Protein AF-A0A0X9VEH3-F1 (afdb_monomer)

Secondary structure (DSSP, 8-state):
-HHHHHHHHHHHHHHHHHHHHHHHHHHHHHHHHHHHHHHTT---------GGGSPEEEE-SEEEEETTTTEEEEEEEEEEEETTEEEEEEEEEEEE-TT-TT-EEEEEEEEEEEEEEE-TTSPEEEEEEEEEEEETTTTEEEEEEEEEEEETTEEEEEEEEEEETTTTEEEEE--TT---EEE---HHHHHHHHTT-

Structure (mmCIF, N/CA/C/O backbone):
data_AF-A0A0X9VEH3-F1
#
_entry.id   AF-A0A0X9VEH3-F1
#
loop_
_atom_site.group_PDB
_atom_site.id
_atom_s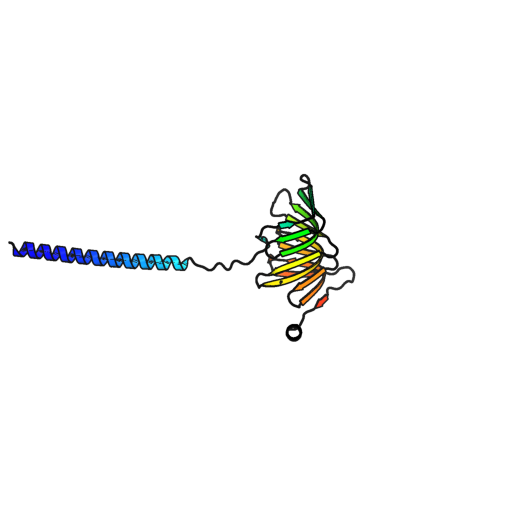ite.type_symbol
_atom_site.label_atom_id
_atom_site.label_alt_id
_atom_site.label_comp_id
_atom_site.label_asym_id
_atom_site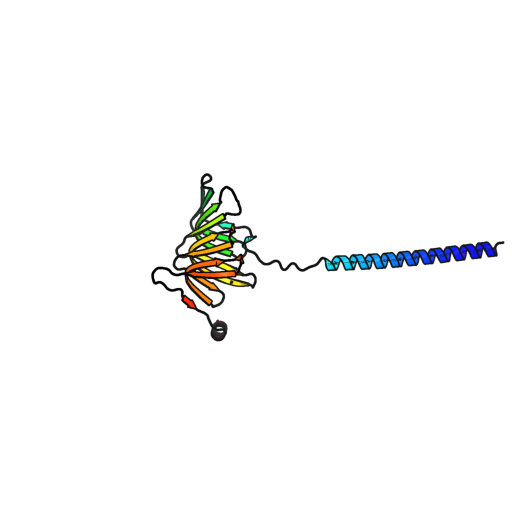.label_entity_id
_atom_site.label_seq_id
_atom_site.pdbx_PDB_ins_code
_atom_site.Cartn_x
_atom_site.Cartn_y
_atom_site.Cartn_z
_atom_site.occupancy
_atom_site.B_iso_or_equiv
_atom_site.auth_seq_id
_atom_site.auth_comp_id
_atom_site.auth_asym_id
_atom_site.auth_atom_id
_atom_site.pdbx_PDB_model_num
ATOM 1 N N . MET A 1 1 ? 64.487 9.205 -76.587 1.00 69.25 1 MET A N 1
ATOM 2 C CA . MET A 1 1 ? 63.356 9.986 -76.027 1.00 69.25 1 MET A CA 1
ATOM 3 C C . MET A 1 1 ? 62.166 9.110 -75.594 1.00 69.25 1 MET A C 1
ATOM 5 O O . MET A 1 1 ? 61.791 9.158 -74.430 1.00 69.25 1 MET A O 1
ATOM 9 N N . LEU A 1 2 ? 61.622 8.241 -76.462 1.00 72.12 2 LEU A N 1
ATOM 10 C CA . LEU A 1 2 ? 60.401 7.443 -76.204 1.00 72.12 2 LEU A CA 1
ATOM 11 C C . LEU A 1 2 ? 60.464 6.493 -74.976 1.00 72.12 2 LEU A C 1
ATOM 13 O O . LEU A 1 2 ? 59.493 6.358 -74.228 1.00 72.12 2 LEU A O 1
ATOM 17 N N . LYS A 1 3 ? 61.629 5.881 -74.700 1.00 73.94 3 LYS A N 1
ATOM 18 C CA . LYS A 1 3 ? 61.830 4.980 -73.541 1.00 73.94 3 LYS A CA 1
ATOM 19 C C . LYS A 1 3 ? 61.671 5.685 -72.180 1.00 73.94 3 LYS A C 1
ATOM 21 O O . LYS A 1 3 ? 61.176 5.077 -71.233 1.00 73.94 3 LYS A O 1
ATOM 26 N N . LEU A 1 4 ? 62.035 6.968 -72.078 1.00 71.19 4 LEU A N 1
ATOM 27 C CA . LEU A 1 4 ? 61.938 7.747 -70.831 1.00 71.19 4 LEU A CA 1
ATOM 28 C C . LEU A 1 4 ? 60.485 8.109 -70.495 1.00 71.19 4 LEU A C 1
ATOM 30 O O . LEU A 1 4 ? 60.064 7.974 -69.347 1.00 71.19 4 LEU A O 1
ATOM 34 N N . ILE A 1 5 ? 59.702 8.483 -71.511 1.00 74.31 5 ILE A N 1
ATOM 35 C CA . ILE A 1 5 ? 58.271 8.799 -71.377 1.00 74.31 5 ILE A CA 1
ATOM 36 C C . ILE A 1 5 ? 57.499 7.560 -70.903 1.00 74.31 5 ILE A C 1
ATOM 38 O O . ILE A 1 5 ? 56.680 7.638 -69.986 1.00 74.31 5 ILE A O 1
ATOM 42 N N . THR A 1 6 ? 57.826 6.394 -71.466 1.00 74.38 6 THR A N 1
ATOM 43 C CA . THR A 1 6 ? 57.204 5.112 -71.101 1.00 74.38 6 THR A CA 1
ATOM 44 C C . THR A 1 6 ? 57.513 4.731 -69.647 1.00 74.38 6 THR A C 1
ATOM 46 O O . THR A 1 6 ? 56.610 4.376 -68.889 1.00 74.38 6 THR A O 1
ATOM 49 N N . LYS A 1 7 ? 58.770 4.892 -69.206 1.00 77.75 7 LYS A N 1
ATOM 50 C CA . LYS A 1 7 ? 59.178 4.644 -67.812 1.00 77.75 7 LYS A CA 1
ATOM 51 C C . LYS A 1 7 ? 58.463 5.583 -66.829 1.00 77.75 7 LYS A C 1
ATOM 53 O O . LYS A 1 7 ? 57.987 5.129 -65.791 1.00 77.75 7 LYS A O 1
ATOM 58 N N . TYR A 1 8 ? 58.319 6.865 -67.172 1.00 78.00 8 TYR A N 1
ATOM 59 C CA . TYR A 1 8 ? 57.590 7.843 -66.355 1.00 78.00 8 TYR A CA 1
ATOM 60 C C . TYR A 1 8 ? 56.098 7.489 -66.201 1.00 78.00 8 TYR A C 1
ATOM 62 O O . TYR A 1 8 ? 55.571 7.501 -65.086 1.00 78.00 8 TYR A O 1
ATOM 70 N N . GLN A 1 9 ? 55.427 7.103 -67.292 1.00 76.31 9 GLN A N 1
ATOM 71 C CA . GLN A 1 9 ? 54.020 6.670 -67.288 1.00 76.31 9 GLN A CA 1
ATOM 72 C C . GLN A 1 9 ? 53.795 5.442 -66.385 1.00 76.31 9 GLN A C 1
ATOM 74 O O . GLN A 1 9 ? 52.853 5.420 -65.588 1.00 76.31 9 GLN A O 1
ATOM 79 N N . ILE A 1 10 ? 54.695 4.451 -66.441 1.00 72.88 10 ILE A N 1
ATOM 80 C CA . ILE A 1 10 ? 54.633 3.236 -65.608 1.00 72.88 10 ILE A CA 1
ATOM 81 C C . ILE A 1 10 ? 54.796 3.577 -64.120 1.00 72.88 10 ILE A C 1
ATOM 83 O O . ILE A 1 10 ? 54.003 3.124 -63.291 1.00 72.88 10 ILE A O 1
ATOM 87 N N . ILE A 1 11 ? 55.770 4.426 -63.772 1.00 70.50 11 ILE A N 1
ATOM 88 C CA . ILE A 1 11 ? 56.011 4.853 -62.383 1.00 70.50 11 ILE A CA 1
ATOM 89 C C . ILE A 1 11 ? 54.808 5.637 -61.837 1.00 70.50 11 ILE A C 1
ATOM 91 O O . ILE A 1 11 ? 54.369 5.396 -60.710 1.00 70.50 11 ILE A O 1
ATOM 95 N N . LYS A 1 12 ? 54.222 6.534 -62.641 1.00 74.19 12 LYS A N 1
ATOM 96 C CA . LYS A 1 12 ? 53.038 7.319 -62.258 1.00 74.19 12 LYS A CA 1
ATOM 97 C C . LYS A 1 12 ? 51.808 6.429 -62.035 1.00 74.19 12 LYS A C 1
ATOM 99 O O . LYS A 1 12 ? 51.090 6.621 -61.054 1.00 74.19 12 LYS A O 1
ATOM 104 N N . LYS A 1 13 ? 51.589 5.421 -62.891 1.00 70.19 13 LYS A N 1
ATOM 105 C CA . LYS A 1 13 ? 50.498 4.437 -62.752 1.00 70.19 13 LYS A CA 1
ATOM 106 C C . LYS A 1 13 ? 50.683 3.540 -61.521 1.00 70.19 13 LYS A C 1
ATOM 108 O O . LYS A 1 13 ? 49.726 3.325 -60.783 1.00 70.19 13 LYS A O 1
ATOM 113 N N . SER A 1 14 ? 51.912 3.088 -61.258 1.00 71.31 14 SER A N 1
ATOM 114 C CA . SER A 1 14 ? 52.253 2.294 -60.068 1.00 71.31 14 SER A CA 1
ATOM 115 C C . SER A 1 14 ? 51.993 3.066 -58.766 1.00 71.31 14 SER A C 1
ATOM 117 O O . SER A 1 14 ? 51.269 2.577 -57.896 1.00 71.31 14 SER A O 1
ATOM 119 N N . LYS A 1 15 ? 52.453 4.327 -58.674 1.00 67.44 15 LYS A N 1
ATOM 120 C CA . LYS A 1 15 ? 52.165 5.214 -57.529 1.00 67.44 15 LYS A CA 1
ATOM 121 C C . LYS A 1 15 ? 50.661 5.458 -57.338 1.00 67.44 15 LYS A C 1
ATOM 123 O O . LYS A 1 15 ? 50.174 5.424 -56.211 1.00 67.44 15 LYS A O 1
ATOM 128 N N . ARG A 1 16 ? 49.898 5.645 -58.424 1.00 72.25 16 ARG A N 1
ATOM 129 C CA . ARG A 1 16 ? 48.435 5.834 -58.358 1.00 72.25 16 ARG A CA 1
ATOM 130 C C . ARG A 1 16 ? 47.709 4.592 -57.822 1.00 72.25 16 ARG A C 1
ATOM 132 O O . ARG A 1 16 ? 46.809 4.721 -56.997 1.00 72.25 16 ARG A O 1
ATOM 139 N N . ASN A 1 17 ? 48.127 3.397 -58.237 1.00 73.31 17 ASN A N 1
ATOM 140 C CA . ASN A 1 17 ? 47.549 2.137 -57.761 1.00 73.31 17 ASN A CA 1
ATOM 141 C C . ASN A 1 17 ? 47.869 1.865 -56.282 1.00 73.31 17 ASN A C 1
ATOM 143 O O . ASN A 1 17 ? 47.006 1.368 -55.556 1.00 73.31 17 ASN A O 1
ATOM 147 N N . ALA A 1 18 ? 49.073 2.221 -55.823 1.00 73.25 18 ALA A N 1
ATOM 148 C CA . ALA A 1 18 ? 49.445 2.137 -54.411 1.00 73.25 18 ALA A CA 1
ATOM 149 C C . ALA A 1 18 ? 48.578 3.066 -53.539 1.00 73.25 18 ALA A C 1
ATOM 151 O O . ALA A 1 18 ? 48.020 2.618 -52.538 1.00 73.25 18 ALA A O 1
ATOM 152 N N . ASN A 1 19 ? 48.360 4.313 -53.974 1.00 78.88 19 ASN A N 1
ATOM 153 C CA . ASN A 1 19 ? 47.511 5.271 -53.257 1.00 78.88 19 ASN A CA 1
ATOM 154 C C . ASN A 1 19 ? 46.053 4.790 -53.151 1.00 78.88 19 ASN A C 1
ATOM 156 O O . ASN A 1 19 ? 45.451 4.880 -52.083 1.00 78.88 19 ASN A O 1
ATOM 160 N N . ASN A 1 20 ? 45.501 4.203 -54.218 1.00 79.44 20 ASN A N 1
ATOM 161 C CA . ASN A 1 20 ? 44.140 3.656 -54.196 1.00 79.44 20 ASN A CA 1
ATOM 162 C C . ASN A 1 20 ? 43.998 2.470 -53.224 1.00 79.44 20 ASN A C 1
ATOM 164 O O . ASN A 1 20 ? 42.981 2.364 -52.537 1.00 79.44 20 ASN A O 1
ATOM 168 N N . LYS A 1 21 ? 45.019 1.604 -53.118 1.00 76.62 21 LYS A N 1
ATOM 169 C CA . LYS A 1 21 ? 45.039 0.507 -52.133 1.00 76.62 21 LYS A CA 1
ATOM 170 C C . LYS A 1 21 ? 45.105 1.027 -50.694 1.00 76.62 21 LYS A C 1
ATOM 172 O O . LYS A 1 21 ? 44.379 0.520 -49.844 1.00 76.62 21 LYS A O 1
ATOM 177 N N . ILE A 1 22 ? 45.914 2.055 -50.430 1.00 79.38 22 ILE A N 1
ATOM 178 C CA . ILE A 1 22 ? 46.021 2.683 -49.101 1.00 79.38 22 ILE A CA 1
ATOM 179 C C . ILE A 1 22 ? 44.681 3.310 -48.690 1.00 79.38 22 ILE A C 1
ATOM 181 O O . ILE A 1 22 ? 44.203 3.066 -47.585 1.00 79.38 22 ILE A O 1
ATOM 185 N N . ILE A 1 23 ? 44.015 4.031 -49.598 1.00 78.94 23 ILE A N 1
ATOM 186 C CA . ILE A 1 23 ? 42.688 4.619 -49.348 1.00 78.94 23 ILE A CA 1
ATOM 187 C C . ILE A 1 23 ? 41.642 3.531 -49.056 1.00 78.94 23 ILE A C 1
ATOM 189 O O . ILE A 1 23 ? 40.806 3.701 -48.167 1.00 78.94 23 ILE A O 1
ATOM 193 N N . LEU A 1 24 ? 41.687 2.399 -49.766 1.00 75.56 24 LEU A N 1
ATOM 194 C CA . LEU A 1 24 ? 40.779 1.273 -49.531 1.00 75.56 24 LEU A CA 1
ATOM 195 C C . LEU A 1 24 ? 41.000 0.635 -48.149 1.00 75.56 24 LEU A C 1
ATOM 197 O O . LEU A 1 24 ? 40.031 0.332 -47.453 1.00 75.56 24 LEU A O 1
ATOM 201 N N . LEU A 1 25 ? 42.261 0.475 -47.733 1.00 77.25 25 LEU A N 1
ATOM 202 C CA . LEU A 1 25 ? 42.615 -0.027 -46.404 1.00 77.25 25 LEU A CA 1
ATOM 203 C C . LEU A 1 25 ? 42.137 0.931 -45.307 1.00 77.25 25 LEU A C 1
ATOM 205 O O . LEU A 1 25 ? 41.470 0.489 -44.376 1.00 77.25 25 LEU A O 1
ATOM 209 N N . ILE A 1 26 ? 42.373 2.238 -45.456 1.00 82.00 26 ILE A N 1
ATOM 210 C CA . ILE A 1 26 ? 41.904 3.258 -44.505 1.00 82.00 26 ILE A CA 1
ATOM 211 C C . ILE A 1 26 ? 40.373 3.232 -44.384 1.00 82.00 26 ILE A C 1
ATOM 213 O O . ILE A 1 26 ? 39.851 3.186 -43.274 1.00 82.00 26 ILE A O 1
ATOM 217 N N . LYS A 1 27 ? 39.632 3.164 -45.501 1.00 79.69 27 LYS A N 1
ATOM 218 C CA . LYS A 1 27 ? 38.161 3.047 -45.474 1.00 79.69 27 LYS A CA 1
ATOM 219 C C . LYS A 1 27 ? 37.683 1.775 -44.765 1.00 79.69 27 LYS A C 1
ATOM 221 O O . LYS A 1 27 ? 36.683 1.822 -44.050 1.00 79.69 27 LYS A O 1
ATOM 226 N N . LYS A 1 28 ? 38.392 0.651 -44.930 1.00 81.56 28 LYS A N 1
ATOM 227 C CA . LYS A 1 28 ? 38.095 -0.610 -44.231 1.00 81.56 28 LYS A CA 1
ATOM 228 C C . LYS A 1 28 ? 38.310 -0.473 -42.720 1.00 81.56 28 LYS A C 1
ATOM 230 O O . LYS A 1 28 ? 37.430 -0.874 -41.963 1.00 81.56 28 LYS A O 1
ATOM 235 N N . TYR A 1 29 ? 39.419 0.132 -42.289 1.00 82.75 29 TYR A N 1
ATOM 236 C CA . TYR A 1 29 ? 39.712 0.364 -40.870 1.00 82.75 29 TYR A CA 1
ATOM 237 C C . TYR A 1 29 ? 38.750 1.367 -40.224 1.00 82.75 29 TYR A C 1
ATOM 239 O O . TYR A 1 29 ? 38.274 1.113 -39.123 1.00 82.75 29 TYR A O 1
ATOM 247 N N . ILE A 1 30 ? 38.375 2.442 -40.926 1.00 79.25 30 ILE A N 1
ATOM 248 C CA . ILE A 1 30 ? 37.356 3.391 -40.450 1.00 79.25 30 ILE A CA 1
ATOM 249 C C . ILE A 1 30 ? 36.003 2.685 -40.290 1.00 79.25 30 ILE A C 1
ATOM 251 O O . ILE A 1 30 ? 35.356 2.835 -39.260 1.00 79.25 30 ILE A O 1
ATOM 255 N N . LYS A 1 31 ? 35.590 1.852 -41.258 1.00 79.50 31 LYS A N 1
ATOM 256 C CA . LYS A 1 31 ? 34.343 1.075 -41.156 1.00 79.50 31 LYS A CA 1
ATOM 257 C C . LYS A 1 31 ? 34.369 0.100 -39.969 1.00 79.50 31 LYS A C 1
ATOM 259 O O . LYS A 1 31 ? 33.371 -0.010 -39.265 1.00 79.50 31 LYS A O 1
ATOM 264 N N . LEU A 1 32 ? 35.502 -0.563 -39.723 1.00 76.31 32 LEU A N 1
ATOM 265 C CA . LEU A 1 32 ? 35.706 -1.441 -38.561 1.00 76.31 32 LEU A CA 1
ATOM 266 C C . LEU A 1 32 ? 35.663 -0.667 -37.231 1.00 76.31 32 LEU A C 1
ATOM 268 O O . LEU A 1 32 ? 35.007 -1.123 -36.298 1.00 76.31 32 LEU A O 1
ATOM 272 N N . MET A 1 33 ? 36.277 0.521 -37.151 1.00 78.50 33 MET A N 1
ATOM 273 C CA . MET A 1 33 ? 36.211 1.369 -35.952 1.00 78.50 33 MET A CA 1
ATOM 274 C C . MET A 1 33 ? 34.794 1.873 -35.666 1.00 78.50 33 MET A C 1
ATOM 276 O O . MET A 1 33 ? 34.368 1.856 -34.515 1.00 78.50 33 MET A O 1
ATOM 280 N N . VAL A 1 34 ? 34.040 2.276 -36.694 1.00 75.69 34 VAL A N 1
ATOM 281 C CA . VAL A 1 34 ? 32.652 2.741 -36.526 1.00 75.69 34 VAL A CA 1
ATOM 282 C C . VAL A 1 34 ? 31.748 1.614 -36.015 1.00 75.69 34 VAL A C 1
ATOM 284 O O . VAL A 1 34 ? 30.938 1.844 -35.122 1.00 75.69 34 VAL A O 1
ATOM 287 N N . ILE A 1 35 ? 31.921 0.383 -36.512 1.00 73.38 35 ILE A N 1
ATOM 288 C CA . ILE A 1 35 ? 31.170 -0.787 -36.024 1.00 73.38 35 ILE A CA 1
ATOM 289 C C . ILE A 1 35 ? 31.530 -1.094 -34.562 1.00 73.38 35 ILE A C 1
ATOM 291 O O . ILE A 1 35 ? 30.638 -1.337 -33.753 1.00 73.38 35 ILE A O 1
ATOM 295 N N . SER A 1 36 ? 32.815 -1.017 -34.199 1.00 70.50 36 SER A N 1
ATOM 296 C CA . SER A 1 36 ? 33.267 -1.227 -32.817 1.00 70.50 36 SER A CA 1
ATOM 297 C C . SER A 1 36 ? 32.715 -0.182 -31.842 1.00 70.50 36 SER A C 1
ATOM 299 O O . SER A 1 36 ? 32.459 -0.515 -30.688 1.00 70.50 36 SER A O 1
ATOM 301 N N . LEU A 1 37 ? 32.520 1.065 -32.281 1.00 72.50 37 LEU A N 1
ATOM 302 C CA . LEU A 1 37 ? 32.013 2.143 -31.429 1.00 72.50 37 LEU A CA 1
ATOM 303 C C . LEU A 1 37 ? 30.513 1.995 -31.117 1.00 72.50 37 LEU A C 1
ATOM 305 O O . LEU A 1 37 ? 30.067 2.385 -30.042 1.00 72.50 37 LEU A O 1
ATOM 309 N N . ILE A 1 38 ? 29.739 1.385 -32.021 1.00 70.00 38 ILE A N 1
ATOM 310 C CA . ILE A 1 38 ? 28.292 1.175 -31.847 1.00 70.00 38 ILE A CA 1
ATOM 311 C C . ILE A 1 38 ? 27.997 0.078 -30.809 1.00 70.00 38 ILE A C 1
ATOM 313 O O . ILE A 1 38 ? 27.016 0.188 -30.076 1.00 70.00 38 ILE A O 1
ATOM 317 N N . LEU A 1 39 ? 28.854 -0.944 -30.678 1.00 64.00 39 LEU A N 1
ATOM 318 C CA . LEU A 1 39 ? 28.640 -2.020 -29.699 1.00 64.00 39 LEU A CA 1
ATOM 319 C C . LEU A 1 39 ? 28.869 -1.570 -28.244 1.00 64.00 39 LEU A C 1
ATOM 321 O O . LEU A 1 39 ? 28.219 -2.091 -27.339 1.00 64.00 39 LEU A O 1
ATOM 325 N N . VAL A 1 40 ? 29.721 -0.567 -28.007 1.00 67.00 40 VAL A N 1
ATOM 326 C CA . VAL A 1 40 ? 30.045 -0.076 -26.650 1.00 67.00 40 VAL A CA 1
ATOM 327 C C . VAL A 1 40 ? 28.893 0.724 -26.019 1.00 67.00 40 VAL A C 1
ATOM 329 O O . VAL A 1 40 ? 28.826 0.853 -24.802 1.00 67.00 40 VAL A O 1
ATOM 332 N N . LEU A 1 41 ? 27.938 1.214 -26.816 1.00 61.53 41 LEU A N 1
ATOM 333 C CA . LEU A 1 41 ? 26.800 2.003 -26.320 1.00 61.53 41 LEU A CA 1
ATOM 334 C C . LEU A 1 41 ? 25.588 1.152 -25.907 1.00 61.53 41 LEU A C 1
ATOM 336 O O . LEU A 1 41 ? 24.596 1.693 -25.422 1.00 61.53 41 LEU A O 1
ATOM 340 N N . SER A 1 42 ? 25.656 -0.171 -26.065 1.00 59.03 42 SER A N 1
ATOM 341 C CA . SER A 1 42 ? 24.573 -1.086 -25.692 1.00 59.03 42 SER A CA 1
ATOM 342 C C . SER A 1 42 ? 24.732 -1.620 -24.266 1.00 59.03 42 SER A C 1
ATOM 344 O O . SER A 1 42 ? 24.774 -2.822 -24.028 1.00 59.03 42 SER A O 1
ATOM 346 N N . SER A 1 43 ? 24.822 -0.720 -23.286 1.00 64.31 43 SER A N 1
ATOM 347 C CA . SER A 1 43 ? 24.685 -1.118 -21.883 1.00 64.31 43 SER A CA 1
ATOM 348 C C . SER A 1 43 ? 23.257 -1.628 -21.661 1.00 64.31 43 SER A C 1
ATOM 350 O O . SER A 1 43 ? 22.317 -0.853 -21.871 1.00 64.31 43 SER A O 1
ATOM 352 N N . PRO A 1 44 ? 23.043 -2.884 -21.224 1.00 61.88 44 PRO A N 1
ATOM 353 C CA . PRO A 1 44 ? 21.728 -3.307 -20.779 1.00 61.88 44 PRO A CA 1
ATOM 354 C C . PRO A 1 44 ? 21.387 -2.468 -19.551 1.00 61.88 44 PRO A C 1
ATOM 356 O O . PRO A 1 44 ? 21.996 -2.596 -18.488 1.00 61.88 44 PRO A O 1
ATOM 359 N N . THR A 1 45 ? 20.440 -1.550 -19.700 1.00 57.94 45 THR A N 1
ATOM 360 C CA . THR A 1 45 ? 19.886 -0.843 -18.558 1.00 57.94 45 THR A CA 1
ATOM 361 C C . THR A 1 45 ? 19.109 -1.874 -17.746 1.00 57.94 45 THR A C 1
ATOM 363 O O . THR A 1 45 ? 18.036 -2.323 -18.146 1.00 57.94 45 THR A O 1
ATOM 366 N N . LEU A 1 46 ? 19.648 -2.292 -16.596 1.00 56.72 46 LEU A N 1
ATOM 367 C CA . LEU A 1 46 ? 18.839 -2.960 -15.579 1.00 56.72 46 LEU A CA 1
ATOM 368 C C . LEU A 1 46 ? 17.844 -1.925 -15.045 1.00 56.72 46 LEU A C 1
ATOM 370 O O . LEU A 1 46 ? 18.091 -1.224 -14.064 1.00 56.72 46 LEU A O 1
ATOM 374 N N . ALA A 1 47 ? 16.728 -1.769 -15.747 1.00 56.59 47 ALA A N 1
ATOM 375 C CA . ALA A 1 47 ? 15.627 -0.954 -15.285 1.00 56.59 47 ALA A CA 1
ATOM 376 C C . ALA A 1 47 ? 14.983 -1.671 -14.092 1.00 56.59 47 ALA A C 1
ATOM 378 O O . ALA A 1 47 ? 14.278 -2.665 -14.262 1.00 56.59 47 ALA A O 1
ATOM 379 N N . LEU A 1 48 ? 15.225 -1.179 -12.874 1.00 58.59 48 LEU A N 1
ATOM 380 C CA . LEU A 1 48 ? 14.441 -1.602 -11.715 1.00 58.59 48 LEU A CA 1
ATOM 381 C C . LEU A 1 48 ? 12.955 -1.296 -11.980 1.00 58.59 48 LEU A C 1
ATOM 383 O O . LEU A 1 48 ? 12.603 -0.196 -12.427 1.00 58.59 48 LEU A O 1
ATOM 387 N N . LYS A 1 49 ? 12.089 -2.277 -11.705 1.00 64.50 49 LYS A N 1
ATOM 388 C CA . LYS A 1 49 ? 10.630 -2.198 -11.863 1.00 64.50 49 LYS A CA 1
ATOM 389 C C . LYS A 1 49 ? 10.042 -1.308 -10.760 1.00 64.50 49 LYS A C 1
ATOM 391 O O . LYS A 1 49 ? 9.498 -1.777 -9.769 1.00 64.50 49 LYS A O 1
ATOM 396 N N . TYR A 1 50 ? 10.161 0.006 -10.917 1.00 77.06 50 TYR A N 1
ATOM 397 C CA . TYR A 1 50 ? 9.615 0.947 -9.940 1.00 77.06 50 TYR A CA 1
ATOM 398 C C . TYR A 1 50 ? 8.144 1.250 -10.212 1.00 77.06 50 TYR A C 1
ATOM 400 O O . TYR A 1 50 ? 7.824 2.066 -11.081 1.00 77.06 50 TYR A O 1
ATOM 408 N N . ASP A 1 51 ? 7.259 0.659 -9.409 1.00 84.19 51 ASP A N 1
ATOM 409 C CA . ASP A 1 51 ? 5.830 0.994 -9.393 1.00 84.19 51 ASP A CA 1
ATOM 410 C C . ASP A 1 51 ? 5.602 2.493 -9.192 1.00 84.19 51 ASP A C 1
ATOM 412 O O . ASP A 1 51 ? 4.774 3.079 -9.879 1.00 84.19 51 ASP A O 1
ATOM 416 N N . THR A 1 52 ? 6.400 3.158 -8.349 1.00 84.94 52 THR A N 1
ATOM 417 C CA . THR A 1 52 ? 6.251 4.593 -8.046 1.00 84.94 52 THR A CA 1
ATOM 418 C C . THR A 1 52 ? 6.396 5.508 -9.268 1.00 84.94 52 THR A C 1
ATOM 420 O O . THR A 1 52 ? 5.908 6.638 -9.246 1.00 84.94 52 THR A O 1
ATOM 423 N N . LYS A 1 53 ? 7.012 5.023 -10.357 1.00 87.38 53 LYS A N 1
ATOM 424 C CA . LYS A 1 53 ? 7.143 5.742 -11.636 1.00 87.38 53 LYS A CA 1
ATOM 425 C C . LYS A 1 53 ? 6.008 5.454 -12.622 1.00 87.38 53 LYS A C 1
ATOM 427 O O . LYS A 1 53 ? 5.919 6.121 -13.649 1.00 87.38 53 LYS A O 1
ATOM 432 N N . GLN A 1 54 ? 5.170 4.460 -12.342 1.00 90.88 54 GLN A N 1
ATOM 433 C CA . GLN A 1 54 ? 4.051 4.085 -13.197 1.00 90.88 54 GLN A CA 1
ATOM 434 C C . GLN A 1 54 ? 2.828 4.977 -12.924 1.00 90.88 54 GLN A C 1
ATOM 436 O O . GLN A 1 54 ? 2.668 5.477 -11.802 1.00 90.88 54 GLN A O 1
ATOM 441 N N . PRO A 1 55 ? 1.937 5.167 -13.916 1.00 92.00 55 PRO A N 1
ATOM 442 C CA . PRO A 1 55 ? 0.669 5.860 -13.714 1.00 92.00 55 PRO A CA 1
ATOM 443 C C . PRO A 1 55 ? -0.196 5.173 -12.654 1.00 92.00 55 PRO A C 1
ATOM 445 O O . PRO A 1 55 ? -0.233 3.944 -12.573 1.00 92.00 55 PRO A O 1
ATOM 448 N N . ILE A 1 56 ? -0.934 5.971 -11.880 1.00 93.12 56 ILE A N 1
ATOM 449 C CA . ILE A 1 56 ? -1.953 5.467 -10.955 1.00 93.12 56 ILE A CA 1
ATOM 450 C C . ILE A 1 56 ? -3.300 5.470 -11.664 1.00 93.12 56 ILE A C 1
ATOM 452 O O . ILE A 1 56 ? -3.804 6.524 -12.052 1.00 93.12 56 ILE A O 1
ATOM 456 N N . GLN A 1 57 ? -3.899 4.292 -11.778 1.00 96.62 57 GLN A N 1
ATOM 457 C CA . GLN A 1 57 ? -5.273 4.112 -12.218 1.00 96.62 57 GLN A CA 1
ATOM 458 C C . GLN A 1 57 ? -6.157 3.816 -11.007 1.00 96.62 57 GLN A C 1
ATOM 460 O O . GLN A 1 57 ? -5.824 2.958 -10.191 1.00 96.62 57 GLN A O 1
ATOM 465 N N . ILE A 1 58 ? -7.297 4.501 -10.903 1.00 97.69 58 ILE A N 1
ATOM 466 C CA . ILE A 1 58 ? -8.306 4.257 -9.867 1.00 97.69 58 ILE A CA 1
ATOM 467 C C . ILE A 1 58 ? -9.652 4.047 -10.560 1.00 97.69 58 ILE A C 1
ATOM 469 O O . ILE A 1 58 ? -10.115 4.930 -11.274 1.00 97.69 58 ILE A O 1
ATOM 473 N N . ASN A 1 59 ? -10.271 2.887 -10.346 1.00 98.12 59 ASN A N 1
ATOM 474 C CA . ASN A 1 59 ? -11.61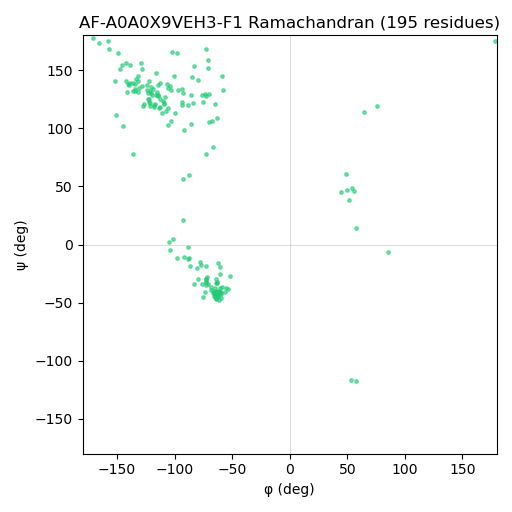2 2.560 -10.835 1.00 98.12 59 ASN A CA 1
ATOM 475 C C . ASN A 1 59 ? -12.571 2.439 -9.646 1.00 98.12 59 ASN A C 1
ATOM 477 O O . ASN A 1 59 ? -12.206 1.862 -8.622 1.00 98.12 59 ASN A O 1
ATOM 481 N N . SER A 1 60 ? -13.794 2.951 -9.774 1.00 98.44 60 SER A N 1
ATOM 482 C CA . SER A 1 60 ? -14.841 2.855 -8.750 1.00 98.44 60 SER A CA 1
ATOM 483 C C . SER A 1 60 ? -16.231 3.016 -9.365 1.00 98.44 60 SER A C 1
ATOM 485 O O . SER A 1 60 ? -16.361 3.440 -10.512 1.00 98.44 60 SER A O 1
ATOM 487 N N . VAL A 1 61 ? -17.284 2.721 -8.595 1.00 98.38 61 VAL A N 1
ATOM 488 C CA . VAL A 1 61 ? -18.670 2.985 -9.035 1.00 98.38 61 VAL A CA 1
ATOM 489 C C . VAL A 1 61 ? -19.022 4.472 -8.921 1.00 98.38 61 VAL A C 1
ATOM 491 O O . VAL A 1 61 ? -19.812 4.982 -9.710 1.00 98.38 61 VAL A O 1
ATOM 494 N N . LYS A 1 62 ? -18.480 5.181 -7.921 1.00 97.94 62 LYS A N 1
ATOM 495 C CA . LYS A 1 62 ? -18.732 6.615 -7.709 1.00 97.94 62 LYS A CA 1
ATOM 496 C C . LYS A 1 62 ? -17.437 7.387 -7.477 1.00 97.94 62 LYS A C 1
ATOM 498 O O . LYS A 1 62 ? -16.531 6.890 -6.801 1.00 97.94 62 LYS A O 1
ATOM 503 N N . GLN A 1 63 ? -17.402 8.622 -7.974 1.00 97.56 63 GLN A N 1
ATOM 504 C CA . GLN A 1 63 ? -16.335 9.600 -7.766 1.00 97.56 63 GLN A CA 1
ATOM 505 C C . GLN A 1 63 ? -16.942 10.962 -7.397 1.00 97.56 63 GLN A C 1
ATOM 507 O O . GLN A 1 63 ? -17.963 11.355 -7.953 1.00 97.56 63 GLN A O 1
ATOM 512 N N . SER A 1 64 ? -16.296 11.686 -6.486 1.00 97.25 64 SER A N 1
ATOM 513 C CA . SER A 1 64 ? -16.567 13.092 -6.174 1.00 97.25 64 SER A CA 1
ATOM 514 C C . SER A 1 64 ? -15.256 13.868 -6.143 1.00 97.25 64 SER A C 1
ATOM 516 O O . SER A 1 64 ? -14.257 13.366 -5.631 1.00 97.25 64 SER A O 1
ATOM 518 N N . LEU A 1 65 ? -15.261 15.092 -6.661 1.00 96.25 65 LEU A N 1
ATOM 519 C CA . LEU A 1 65 ? -14.094 15.970 -6.718 1.00 96.25 65 LEU A CA 1
ATOM 520 C C . LEU A 1 65 ? -14.408 17.285 -5.999 1.00 96.25 65 LEU A C 1
ATOM 522 O O . LEU A 1 65 ? -15.346 17.979 -6.375 1.00 96.25 65 LEU A O 1
ATOM 526 N N . ASP A 1 66 ? -13.611 17.622 -4.989 1.00 94.38 66 ASP A N 1
ATOM 527 C CA . ASP A 1 66 ? -13.629 18.913 -4.299 1.00 94.38 66 ASP A CA 1
ATOM 528 C C . ASP A 1 66 ? -12.400 19.718 -4.758 1.00 94.38 66 ASP A C 1
ATOM 530 O O . ASP A 1 66 ? -11.260 19.439 -4.363 1.00 94.38 66 ASP A O 1
ATOM 534 N N . LEU A 1 67 ? -12.628 20.686 -5.652 1.00 90.12 67 LEU A N 1
ATOM 535 C CA . LEU A 1 67 ? -11.576 21.523 -6.239 1.00 90.12 67 LEU A CA 1
ATOM 536 C C . LEU A 1 67 ? -10.987 22.513 -5.225 1.00 90.12 67 LEU A C 1
ATOM 538 O O . LEU A 1 67 ? -9.783 22.781 -5.256 1.00 90.12 67 LEU A O 1
ATOM 542 N N . GLU A 1 68 ? -11.797 23.016 -4.292 1.00 90.50 68 GLU A N 1
ATOM 543 C CA . GLU A 1 68 ? -11.342 23.960 -3.269 1.00 90.50 68 GLU A CA 1
ATOM 544 C C . GLU A 1 68 ? -10.338 23.293 -2.329 1.00 90.50 68 GLU A C 1
ATOM 546 O O . GLU A 1 68 ? -9.266 23.848 -2.045 1.00 90.50 68 GLU A O 1
ATOM 551 N N . LYS A 1 69 ? -10.646 22.061 -1.907 1.00 90.50 69 LYS A N 1
ATOM 552 C CA . LYS A 1 69 ? -9.806 21.263 -1.006 1.00 90.50 69 LYS A CA 1
ATOM 553 C C . LYS A 1 69 ? -8.747 20.434 -1.727 1.00 90.50 69 LYS A C 1
ATOM 555 O O . LYS A 1 69 ? -7.833 19.948 -1.069 1.00 90.50 69 LYS A O 1
ATOM 560 N N . ASN A 1 70 ? -8.813 20.316 -3.057 1.00 92.06 70 ASN A N 1
ATOM 561 C CA . ASN A 1 70 ? -7.958 19.425 -3.859 1.00 92.06 70 ASN A CA 1
ATOM 562 C C . ASN A 1 70 ? -8.036 17.962 -3.389 1.00 92.06 70 ASN A C 1
ATOM 564 O O . ASN A 1 70 ? -7.018 17.280 -3.222 1.00 92.06 70 ASN A O 1
ATOM 568 N N . VAL A 1 71 ? -9.268 17.497 -3.166 1.00 95.56 71 VAL A N 1
ATOM 569 C CA . VAL A 1 71 ? -9.571 16.148 -2.680 1.00 95.56 71 VAL A CA 1
ATOM 570 C C . VAL A 1 71 ? -10.456 15.422 -3.685 1.00 95.56 71 VAL A C 1
ATOM 572 O O . VAL A 1 71 ? -11.474 15.948 -4.128 1.00 95.56 71 VAL A O 1
ATOM 575 N N . ILE A 1 72 ? -10.089 14.185 -4.014 1.00 97.19 72 ILE A N 1
ATOM 576 C CA . ILE A 1 72 ? -10.878 13.280 -4.855 1.00 97.19 72 ILE A CA 1
ATOM 577 C C . ILE A 1 72 ? -11.317 12.097 -4.003 1.00 97.19 72 ILE A C 1
ATOM 579 O O . ILE A 1 72 ? -10.495 11.466 -3.342 1.00 97.19 72 ILE A O 1
ATOM 583 N N . ILE A 1 73 ? -12.608 11.786 -4.006 1.00 98.38 73 ILE A N 1
ATOM 584 C CA . ILE A 1 73 ? -13.189 10.700 -3.220 1.00 98.38 73 ILE A CA 1
ATOM 585 C C . ILE A 1 73 ? -13.790 9.672 -4.171 1.00 98.38 73 ILE A C 1
ATOM 587 O O . ILE A 1 73 ? -14.726 9.971 -4.906 1.00 98.38 73 ILE A O 1
ATOM 591 N N . PHE A 1 74 ? -13.290 8.446 -4.105 1.00 98.62 74 PHE A N 1
ATOM 592 C CA . PHE A 1 74 ? -13.793 7.282 -4.825 1.00 98.62 74 PHE A CA 1
ATOM 593 C C . PHE A 1 74 ? -14.532 6.383 -3.836 1.00 98.62 74 PHE A C 1
ATOM 595 O O . PHE A 1 74 ? -14.046 6.145 -2.729 1.00 98.62 74 PHE A O 1
ATOM 602 N N . THR A 1 75 ? -15.711 5.886 -4.198 1.00 98.44 75 THR A N 1
ATOM 603 C CA . THR A 1 75 ? -16.513 5.016 -3.322 1.00 98.44 75 THR A CA 1
ATOM 604 C C . THR A 1 75 ? -17.143 3.868 -4.094 1.00 98.44 75 THR A C 1
ATOM 606 O O . THR A 1 75 ? -17.419 4.003 -5.289 1.00 98.44 75 THR A O 1
ATOM 609 N N . LYS A 1 76 ? -17.416 2.781 -3.358 1.00 96.81 76 LYS A N 1
ATOM 610 C CA . LYS A 1 76 ? -17.989 1.504 -3.804 1.00 96.81 76 LYS A CA 1
ATOM 611 C C . LYS A 1 76 ? -17.076 0.753 -4.781 1.00 96.81 76 LYS A C 1
ATOM 613 O O . LYS A 1 76 ? -16.892 1.189 -5.916 1.00 96.81 76 LYS A O 1
ATOM 618 N N . ASN A 1 77 ? -16.581 -0.406 -4.334 1.00 95.56 77 ASN A N 1
ATOM 619 C CA . ASN A 1 77 ? -15.729 -1.322 -5.102 1.00 95.56 77 ASN A CA 1
ATOM 620 C C . ASN A 1 77 ? -14.558 -0.598 -5.791 1.00 95.56 77 ASN A C 1
ATOM 622 O O . ASN A 1 77 ? -14.470 -0.549 -7.018 1.00 95.56 77 ASN A O 1
ATOM 626 N N . VAL A 1 78 ? -13.703 0.039 -4.989 1.00 98.44 78 VAL A N 1
ATOM 627 C CA . VAL A 1 78 ? -12.582 0.832 -5.489 1.00 98.44 78 VAL A CA 1
ATOM 628 C C . VAL A 1 78 ? -11.373 -0.064 -5.740 1.00 98.44 78 VAL A C 1
ATOM 630 O O . VAL A 1 78 ? -10.935 -0.802 -4.856 1.00 98.44 78 VAL A O 1
ATOM 633 N N . PHE A 1 79 ? -10.800 0.046 -6.935 1.00 98.00 79 PHE A N 1
ATOM 634 C CA . PHE A 1 79 ? -9.584 -0.646 -7.343 1.00 98.00 79 PHE A CA 1
ATOM 635 C C . PHE A 1 79 ? -8.516 0.364 -7.758 1.00 98.00 79 PHE A C 1
ATOM 637 O O . PHE A 1 79 ? -8.720 1.124 -8.703 1.00 98.00 79 PHE A O 1
ATOM 644 N N . ILE A 1 80 ? -7.379 0.360 -7.065 1.00 97.88 80 ILE A N 1
ATOM 645 C CA . ILE A 1 80 ? -6.197 1.158 -7.404 1.00 97.88 80 ILE A CA 1
ATOM 646 C C . ILE A 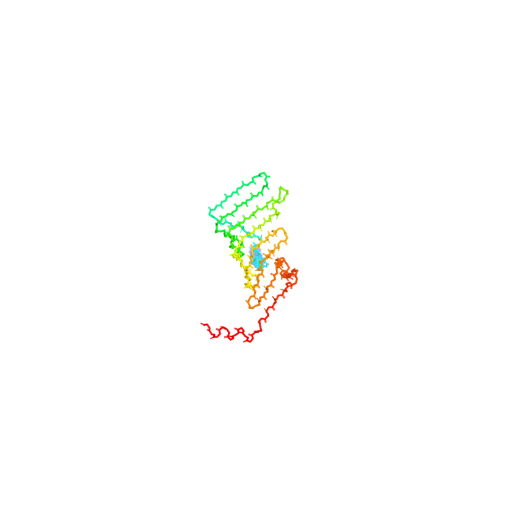1 80 ? -5.162 0.233 -8.037 1.00 97.88 80 ILE A C 1
ATOM 648 O O . ILE A 1 80 ? -4.913 -0.848 -7.503 1.00 97.88 80 ILE A O 1
ATOM 652 N N . LYS A 1 81 ? -4.523 0.679 -9.120 1.00 96.62 81 LYS A N 1
ATOM 653 C CA . LYS A 1 81 ? -3.391 0.004 -9.759 1.00 96.62 81 LYS A CA 1
ATOM 654 C C . LYS A 1 81 ? -2.279 0.996 -10.089 1.00 96.62 81 LYS A C 1
ATOM 656 O O . LYS A 1 81 ? -2.548 2.046 -10.666 1.00 96.62 81 LYS A O 1
ATOM 661 N N . GLN A 1 82 ? -1.041 0.640 -9.762 1.00 94.81 82 GLN A N 1
ATOM 662 C CA . GLN A 1 82 ? 0.163 1.386 -10.117 1.00 94.81 82 GLN A CA 1
ATOM 663 C C . GLN A 1 82 ? 1.307 0.404 -10.392 1.00 94.81 82 GLN A C 1
ATOM 665 O O . GLN A 1 82 ? 1.883 -0.160 -9.467 1.00 94.81 82 GLN A O 1
ATOM 670 N N . GLY A 1 83 ? 1.618 0.157 -11.665 1.00 93.50 83 GLY A N 1
ATOM 671 C CA . GLY A 1 83 ? 2.533 -0.928 -12.024 1.00 93.50 83 GLY A CA 1
ATOM 672 C C . GLY A 1 83 ? 2.020 -2.278 -11.503 1.00 93.50 83 GLY A C 1
ATOM 673 O O . GLY A 1 83 ? 0.937 -2.728 -11.891 1.00 93.50 83 GLY A O 1
ATOM 674 N N . SER A 1 84 ? 2.793 -2.904 -10.618 1.00 93.75 84 SER A N 1
ATOM 675 C CA . SER A 1 84 ? 2.470 -4.139 -9.903 1.00 93.75 84 SER A CA 1
ATOM 676 C C . SER A 1 84 ? 1.681 -3.925 -8.603 1.00 93.75 84 SER A C 1
ATOM 678 O O . SER A 1 84 ? 1.038 -4.865 -8.127 1.00 93.75 84 SER A O 1
ATOM 680 N N . LEU A 1 85 ? 1.689 -2.709 -8.042 1.00 94.62 85 LEU A N 1
ATOM 681 C CA . LEU A 1 85 ? 0.929 -2.364 -6.844 1.00 94.62 85 LEU A CA 1
ATOM 682 C C . LEU A 1 85 ? -0.561 -2.333 -7.166 1.00 94.62 85 LEU A C 1
ATOM 684 O O . LEU A 1 85 ? -1.003 -1.661 -8.099 1.00 94.62 85 LEU A O 1
ATOM 688 N N . ASN A 1 86 ? -1.349 -3.027 -6.355 1.00 96.75 86 ASN A N 1
ATOM 689 C CA . ASN A 1 86 ? -2.795 -3.065 -6.486 1.00 96.75 86 ASN A CA 1
ATOM 690 C C . ASN A 1 86 ? -3.463 -3.031 -5.112 1.00 96.75 86 ASN A C 1
ATOM 692 O O . ASN A 1 86 ? -3.022 -3.715 -4.188 1.00 96.75 86 ASN A O 1
ATOM 696 N N . ILE A 1 87 ? -4.545 -2.260 -4.988 1.00 97.81 87 ILE A N 1
ATOM 697 C CA . ILE A 1 87 ? -5.292 -2.080 -3.736 1.00 97.81 87 ILE A CA 1
ATOM 698 C C . ILE A 1 87 ? -6.793 -2.190 -4.023 1.00 97.81 87 ILE A C 1
ATOM 700 O O . ILE A 1 87 ? -7.299 -1.548 -4.942 1.00 97.81 87 ILE A O 1
ATOM 704 N N . ARG A 1 88 ? -7.511 -2.986 -3.224 1.00 98.19 88 ARG A N 1
ATOM 705 C CA . ARG A 1 88 ? -8.978 -3.117 -3.242 1.00 98.19 88 ARG A CA 1
ATOM 706 C C . ARG A 1 88 ? -9.561 -2.560 -1.954 1.00 98.19 88 ARG A C 1
ATOM 708 O O . ARG A 1 88 ? -9.156 -3.004 -0.884 1.00 98.19 88 ARG A O 1
ATOM 715 N N . ALA A 1 89 ? -10.496 -1.622 -2.061 1.00 98.44 89 ALA A N 1
ATOM 716 C CA . ALA A 1 89 ? -11.082 -0.924 -0.920 1.00 98.44 89 ALA A CA 1
ATOM 717 C C . ALA A 1 89 ? -12.541 -0.517 -1.176 1.00 98.44 89 ALA A C 1
ATOM 719 O O . ALA A 1 89 ? -12.996 -0.453 -2.318 1.00 98.44 89 ALA A O 1
ATOM 720 N N . ASP A 1 90 ? -13.262 -0.159 -0.117 1.00 98.31 90 ASP A N 1
ATOM 721 C CA . ASP A 1 90 ? -14.638 0.342 -0.220 1.00 98.31 90 ASP A CA 1
ATOM 722 C C . ASP A 1 90 ? -14.675 1.841 -0.537 1.00 98.31 90 ASP A C 1
ATOM 724 O O . ASP A 1 90 ? -15.561 2.328 -1.250 1.00 98.31 90 ASP A O 1
ATOM 728 N N . LYS A 1 91 ? -13.692 2.584 -0.017 1.00 98.50 91 LYS A N 1
ATOM 729 C CA . LYS A 1 91 ? -13.531 4.027 -0.207 1.00 98.50 91 LYS A CA 1
ATOM 730 C C . LYS A 1 91 ? -12.059 4.387 -0.335 1.00 98.50 91 LYS A C 1
ATOM 732 O O . LYS A 1 91 ? -11.226 3.880 0.409 1.00 98.50 91 LYS A O 1
ATOM 737 N N . VAL A 1 92 ? -11.754 5.324 -1.225 1.00 98.56 92 VAL A N 1
ATOM 738 C CA . VAL A 1 92 ? -10.422 5.911 -1.381 1.00 98.56 92 VAL A CA 1
ATOM 739 C C . VAL A 1 92 ? -10.543 7.427 -1.407 1.00 98.56 92 VAL A C 1
ATOM 741 O O . VAL A 1 92 ? -11.400 7.977 -2.092 1.00 98.56 92 VAL A O 1
ATOM 744 N N . VAL A 1 93 ? -9.679 8.104 -0.663 1.00 98.38 93 VAL A N 1
ATOM 745 C CA . VAL A 1 93 ? -9.546 9.559 -0.638 1.00 98.38 93 VAL A CA 1
ATOM 746 C C . VAL A 1 93 ? -8.151 9.908 -1.133 1.00 98.38 93 VAL A C 1
ATOM 748 O O . VAL A 1 93 ? -7.159 9.466 -0.559 1.00 98.38 93 VAL A O 1
ATOM 751 N N . VAL A 1 94 ? -8.072 10.690 -2.202 1.00 97.12 94 VAL A N 1
ATOM 752 C CA . VAL A 1 94 ? -6.822 11.180 -2.780 1.00 97.12 94 VAL A CA 1
ATOM 753 C C . VAL A 1 94 ? -6.720 12.668 -2.502 1.00 97.12 94 VAL A C 1
ATOM 755 O O . VAL A 1 94 ? -7.566 13.439 -2.947 1.00 97.12 94 VAL A O 1
ATOM 758 N N . THR A 1 95 ? -5.668 13.075 -1.802 1.00 95.31 95 THR A N 1
ATOM 759 C CA . THR A 1 95 ? -5.400 14.478 -1.475 1.00 95.31 95 THR A CA 1
ATOM 760 C C . THR A 1 95 ? -4.131 14.924 -2.180 1.00 95.31 95 THR A C 1
ATOM 762 O O . THR A 1 95 ? -3.084 14.288 -2.039 1.00 95.31 95 THR A O 1
ATOM 765 N N . ARG A 1 96 ? -4.206 16.035 -2.920 1.00 90.06 96 ARG A N 1
ATOM 766 C CA . ARG A 1 96 ? -3.048 16.664 -3.572 1.00 90.06 96 ARG A CA 1
ATOM 767 C C . ARG A 1 96 ? -2.730 17.983 -2.877 1.00 90.06 96 ARG A C 1
ATOM 769 O O . ARG A 1 96 ? -3.579 18.868 -2.814 1.00 90.06 96 ARG A O 1
ATOM 776 N N . GLN A 1 97 ? -1.506 18.157 -2.379 1.00 81.06 97 GLN A N 1
ATOM 777 C CA . GLN A 1 97 ? -1.131 19.451 -1.799 1.00 81.06 97 GLN A CA 1
ATOM 778 C C . GLN A 1 97 ? -0.934 20.507 -2.900 1.00 81.06 97 GLN A C 1
ATOM 780 O O . GLN A 1 97 ? -0.158 20.306 -3.834 1.00 81.06 97 GLN A O 1
ATOM 785 N N . LYS A 1 98 ? -1.603 21.662 -2.755 1.00 69.06 98 LYS A N 1
ATOM 786 C CA . LYS A 1 98 ? -1.697 22.740 -3.765 1.00 69.06 98 LYS A CA 1
ATOM 787 C C . LYS A 1 98 ? -0.356 23.232 -4.338 1.00 69.06 98 LYS A C 1
ATOM 789 O O . LYS A 1 98 ? -0.333 23.715 -5.461 1.00 69.06 98 LYS A O 1
ATOM 794 N N . LYS A 1 99 ? 0.754 23.124 -3.595 1.00 68.25 99 LYS A N 1
ATOM 795 C CA . LYS A 1 99 ? 2.072 23.660 -3.999 1.00 68.25 99 LYS A CA 1
ATOM 796 C C . LYS A 1 99 ? 3.029 22.634 -4.622 1.00 68.25 99 LYS A C 1
ATOM 798 O O . LYS A 1 99 ? 4.063 23.033 -5.141 1.00 68.25 99 LYS A O 1
ATOM 803 N N . ASN A 1 100 ? 2.736 21.331 -4.559 1.00 70.75 100 ASN A N 1
ATOM 804 C CA . ASN A 1 100 ? 3.631 20.304 -5.100 1.00 70.75 100 ASN A CA 1
ATOM 805 C C . ASN A 1 100 ? 2.833 19.074 -5.549 1.00 70.75 100 ASN A C 1
ATOM 807 O O . ASN A 1 100 ? 2.305 18.324 -4.729 1.00 70.75 100 ASN A O 1
ATOM 811 N N . THR A 1 101 ? 2.788 18.839 -6.861 1.00 63.97 101 THR A N 1
ATOM 812 C CA . THR A 1 101 ? 2.094 17.695 -7.472 1.00 63.97 101 THR A CA 1
ATOM 813 C C . THR A 1 101 ? 2.666 16.340 -7.054 1.00 63.97 101 THR A C 1
ATOM 815 O O . THR A 1 101 ? 1.968 15.342 -7.199 1.00 63.97 101 THR A O 1
ATOM 818 N N . LYS A 1 102 ? 3.880 16.285 -6.485 1.00 68.38 102 LYS A N 1
ATOM 819 C CA . LYS A 1 102 ? 4.477 15.061 -5.921 1.00 68.38 102 LYS A CA 1
ATOM 820 C C . LYS A 1 102 ? 3.911 14.694 -4.545 1.00 68.38 102 LYS A C 1
ATOM 822 O O . LYS A 1 102 ? 4.021 13.546 -4.127 1.00 68.38 102 LYS A O 1
ATOM 827 N N . LYS A 1 103 ? 3.251 15.633 -3.857 1.00 84.06 103 LYS A N 1
ATOM 828 C CA . LYS A 1 103 ? 2.647 15.437 -2.529 1.00 84.06 103 LYS A CA 1
ATOM 829 C C . LYS A 1 103 ? 1.229 14.896 -2.632 1.00 84.06 103 LYS A C 1
ATOM 831 O O . LYS A 1 103 ? 0.264 15.541 -2.208 1.00 84.06 103 LYS A O 1
ATOM 836 N N . ILE A 1 104 ? 1.113 13.729 -3.252 1.00 91.31 104 ILE A N 1
ATOM 837 C CA . ILE A 1 104 ? -0.134 12.976 -3.318 1.00 91.31 104 ILE A CA 1
ATOM 838 C C . ILE A 1 104 ? -0.161 11.993 -2.152 1.00 91.31 104 ILE A C 1
ATOM 840 O O . ILE A 1 104 ? 0.791 11.244 -1.920 1.00 91.31 104 ILE A O 1
ATOM 844 N N . VAL A 1 105 ? -1.274 12.006 -1.430 1.00 95.38 105 VAL A N 1
ATOM 845 C CA . VAL A 1 105 ? -1.577 11.054 -0.366 1.00 95.38 105 VAL A CA 1
ATOM 846 C C . VAL A 1 105 ? -2.853 10.320 -0.738 1.00 95.38 105 VAL A C 1
ATOM 848 O O . VAL A 1 105 ? -3.863 10.953 -1.047 1.00 95.38 105 VAL A O 1
ATOM 851 N N . ILE A 1 106 ? -2.805 8.993 -0.690 1.00 97.00 106 ILE A N 1
ATOM 852 C CA . ILE A 1 106 ? -3.939 8.114 -0.972 1.00 97.00 106 ILE A CA 1
ATOM 853 C C . ILE A 1 106 ? -4.316 7.405 0.324 1.00 97.00 106 ILE A C 1
ATOM 855 O O . ILE A 1 106 ? -3.522 6.650 0.880 1.00 97.00 106 ILE A O 1
ATOM 859 N N . GLU A 1 107 ? -5.528 7.634 0.813 1.00 98.38 107 GLU A N 1
ATOM 860 C CA . GLU A 1 107 ? -6.080 6.942 1.972 1.00 98.38 107 GLU A CA 1
ATOM 861 C C . GLU A 1 107 ? -7.221 6.026 1.542 1.00 98.38 107 GLU A C 1
ATOM 863 O O . GLU A 1 107 ? -8.279 6.487 1.117 1.00 98.38 107 GLU A O 1
ATOM 868 N N . ALA A 1 108 ? -7.010 4.723 1.666 1.00 98.50 108 ALA A N 1
ATOM 869 C CA . ALA A 1 108 ? -8.002 3.696 1.404 1.00 98.50 108 ALA A CA 1
ATOM 870 C C . ALA A 1 108 ? -8.614 3.192 2.718 1.00 98.50 108 ALA A C 1
ATOM 872 O O . ALA A 1 108 ? -7.927 3.083 3.736 1.00 98.50 108 ALA A O 1
ATOM 873 N N . TYR A 1 109 ? -9.903 2.868 2.673 1.00 98.50 109 TYR A N 1
ATOM 874 C CA . TYR A 1 109 ? -10.724 2.418 3.795 1.00 98.50 109 TYR A CA 1
ATOM 875 C C . TYR A 1 109 ? -11.562 1.210 3.362 1.00 98.50 109 TYR A C 1
ATOM 877 O O . TYR A 1 109 ? -12.119 1.214 2.260 1.00 98.50 109 TYR A O 1
ATOM 885 N N . GLY A 1 110 ? -11.670 0.200 4.223 1.00 97.31 110 GLY A N 1
ATOM 886 C CA . GLY A 1 110 ? -12.514 -0.973 3.989 1.00 97.31 110 GLY A CA 1
ATOM 887 C C . GLY A 1 110 ? -12.425 -1.999 5.114 1.00 97.31 110 GLY A C 1
ATOM 888 O O . GLY A 1 110 ? -11.639 -1.841 6.047 1.00 97.31 110 GLY A O 1
ATOM 889 N N . THR A 1 111 ? -13.232 -3.053 5.039 1.00 93.19 111 THR A N 1
ATOM 890 C CA . THR A 1 111 ? -13.289 -4.107 6.069 1.00 93.19 111 THR A CA 1
ATOM 891 C C . THR A 1 111 ? -13.324 -5.515 5.452 1.00 93.19 111 THR A C 1
ATOM 893 O O . THR A 1 111 ? -14.391 -6.126 5.420 1.00 93.19 111 THR A O 1
ATOM 896 N N . PRO A 1 112 ? -12.182 -6.066 4.989 1.00 92.94 112 PRO A N 1
ATOM 897 C CA . PRO A 1 112 ? -10.853 -5.454 4.941 1.00 92.94 112 PRO A CA 1
ATOM 898 C C . PRO A 1 112 ? -10.502 -4.866 3.562 1.00 92.94 112 PRO A C 1
ATOM 900 O O . PRO A 1 112 ? -11.097 -5.185 2.535 1.00 92.94 112 PRO A O 1
ATOM 903 N N . ILE A 1 113 ? -9.466 -4.034 3.543 1.00 97.56 113 ILE A N 1
ATOM 904 C CA . ILE A 1 113 ? -8.717 -3.661 2.341 1.00 97.56 113 ILE A CA 1
ATOM 905 C C . ILE A 1 113 ? -7.740 -4.785 2.027 1.00 97.56 113 ILE A C 1
ATOM 907 O O . ILE A 1 113 ? -7.106 -5.309 2.940 1.00 97.56 113 ILE A O 1
ATOM 911 N N . PHE A 1 114 ? -7.544 -5.093 0.748 1.00 96.50 114 PHE A N 1
ATOM 912 C CA . PHE A 1 114 ? -6.475 -5.987 0.299 1.00 96.50 114 PHE A CA 1
ATOM 913 C C . PHE A 1 114 ? -5.461 -5.222 -0.542 1.00 96.50 114 PHE A C 1
ATOM 915 O O . PHE A 1 114 ? -5.852 -4.445 -1.415 1.00 96.50 114 PHE A O 1
ATOM 922 N N . PHE A 1 115 ? -4.170 -5.477 -0.327 1.00 94.44 115 PHE A N 1
ATOM 923 C CA . PHE A 1 115 ? -3.100 -4.963 -1.178 1.00 94.44 115 PHE A CA 1
ATOM 924 C C . PHE A 1 115 ? -2.163 -6.077 -1.645 1.00 94.44 115 PHE A C 1
ATOM 926 O O . PHE A 1 115 ? -1.972 -7.078 -0.948 1.00 94.44 115 PHE A O 1
ATOM 933 N N . TYR A 1 116 ? -1.568 -5.896 -2.823 1.00 94.50 116 TYR A N 1
ATOM 934 C CA . TYR A 1 116 ? -0.468 -6.728 -3.302 1.00 94.50 116 TYR A CA 1
ATOM 935 C C . TYR A 1 116 ? 0.516 -5.939 -4.167 1.00 94.50 116 TYR A C 1
ATOM 937 O O . TYR A 1 116 ? 0.124 -4.973 -4.821 1.00 94.50 116 TYR A O 1
ATOM 945 N N . GLN A 1 117 ? 1.780 -6.364 -4.164 1.00 93.38 117 GLN A N 1
ATOM 946 C CA . GLN A 1 117 ? 2.871 -5.766 -4.932 1.00 93.38 117 GLN A CA 1
ATOM 947 C C . GLN A 1 117 ? 3.942 -6.817 -5.264 1.00 93.38 117 GLN A C 1
ATOM 949 O O . GLN A 1 117 ? 4.271 -7.646 -4.415 1.00 93.38 117 GLN A O 1
ATOM 954 N N . LEU A 1 118 ? 4.508 -6.765 -6.471 1.00 90.69 118 LEU A N 1
ATOM 955 C CA . LEU A 1 118 ? 5.719 -7.504 -6.835 1.00 90.69 118 LEU A CA 1
ATOM 956 C C . LEU A 1 118 ? 6.942 -6.609 -6.616 1.00 90.69 118 LEU A C 1
ATOM 958 O O . LEU A 1 118 ? 7.038 -5.520 -7.177 1.00 90.69 118 LEU A O 1
ATOM 962 N N . GLN A 1 119 ? 7.878 -7.068 -5.795 1.00 85.12 119 GLN A N 1
ATOM 963 C CA . GLN A 1 119 ? 9.154 -6.392 -5.586 1.00 85.12 119 GLN A CA 1
ATOM 964 C C . GLN A 1 119 ? 10.078 -6.558 -6.803 1.00 85.12 119 GLN A C 1
ATOM 966 O O . GLN A 1 119 ? 9.839 -7.372 -7.693 1.00 85.12 119 GLN A O 1
ATOM 971 N N . ASN A 1 120 ? 11.171 -5.790 -6.828 1.00 79.75 120 ASN A N 1
ATOM 972 C CA . ASN A 1 120 ? 12.160 -5.834 -7.913 1.00 79.75 120 ASN A CA 1
ATOM 973 C C . ASN A 1 120 ? 12.825 -7.210 -8.084 1.00 79.75 120 ASN A C 1
ATOM 975 O O . ASN A 1 120 ? 13.294 -7.517 -9.174 1.00 79.75 120 ASN A O 1
ATOM 979 N N . ASP A 1 121 ? 12.874 -8.014 -7.021 1.00 81.50 121 ASP A N 1
ATOM 980 C CA . ASP A 1 121 ? 13.375 -9.392 -7.004 1.00 81.50 121 ASP A CA 1
ATOM 981 C C . ASP A 1 121 ? 12.255 -10.429 -7.222 1.00 81.50 121 ASP A C 1
ATOM 983 O O . ASP A 1 121 ? 12.388 -11.584 -6.826 1.00 81.50 121 ASP A O 1
ATOM 987 N N . ASP A 1 122 ? 11.131 -9.993 -7.804 1.00 83.00 122 ASP A N 1
ATOM 988 C CA . ASP A 1 122 ? 9.918 -10.766 -8.090 1.00 83.00 122 ASP A CA 1
ATOM 989 C C . ASP A 1 122 ? 9.270 -11.426 -6.851 1.00 83.00 122 ASP A C 1
ATOM 991 O O . ASP A 1 122 ? 8.359 -12.252 -6.964 1.00 83.00 122 ASP A O 1
ATOM 995 N N . LYS A 1 123 ? 9.663 -11.011 -5.639 1.00 86.81 123 LYS A N 1
ATOM 996 C CA . LYS A 1 123 ? 8.996 -11.426 -4.403 1.00 86.81 123 LYS A CA 1
ATOM 997 C C . LYS A 1 123 ? 7.652 -10.727 -4.257 1.00 86.81 123 LYS A C 1
ATOM 999 O O . LYS A 1 123 ? 7.530 -9.505 -4.337 1.00 86.81 123 LYS A O 1
ATOM 1004 N N . LEU A 1 124 ? 6.624 -11.526 -3.998 1.00 90.19 124 LEU A N 1
ATOM 1005 C CA . LEU A 1 124 ? 5.259 -11.051 -3.841 1.00 90.19 124 LEU A CA 1
ATOM 1006 C C . LEU A 1 124 ? 4.989 -10.665 -2.385 1.00 90.19 124 LEU A C 1
ATOM 1008 O O . LEU A 1 124 ? 5.045 -11.512 -1.490 1.00 90.19 124 LEU A O 1
ATOM 1012 N N . ILE A 1 125 ? 4.635 -9.401 -2.176 1.00 93.38 125 ILE A N 1
ATOM 1013 C CA . ILE A 1 125 ? 4.064 -8.907 -0.926 1.00 93.38 125 ILE A CA 1
ATOM 1014 C C . ILE A 1 125 ? 2.547 -8.861 -1.077 1.00 93.38 125 ILE A C 1
ATOM 1016 O O . ILE A 1 125 ? 2.017 -8.356 -2.068 1.00 93.38 125 ILE A O 1
ATOM 1020 N N . LYS A 1 126 ? 1.840 -9.374 -0.074 1.00 95.81 126 LYS A N 1
ATOM 1021 C CA . LYS A 1 126 ? 0.389 -9.248 0.078 1.00 95.81 126 LYS A CA 1
ATOM 1022 C C . LYS A 1 126 ? 0.073 -8.748 1.469 1.00 95.81 126 LYS A C 1
ATOM 1024 O O . LYS A 1 126 ? 0.813 -9.018 2.408 1.00 95.81 126 LYS A O 1
ATOM 1029 N N . GLY A 1 127 ? -1.076 -8.125 1.638 1.00 96.19 127 GLY A N 1
ATOM 1030 C CA . GLY A 1 127 ? -1.575 -7.873 2.975 1.00 96.19 127 GLY A CA 1
ATOM 1031 C C . GLY A 1 127 ? -2.992 -7.358 2.998 1.00 96.19 127 GLY A C 1
ATOM 1032 O O . GLY A 1 127 ? -3.630 -7.174 1.958 1.00 96.19 127 GLY A O 1
ATOM 1033 N N . HIS A 1 128 ? -3.478 -7.161 4.213 1.00 98.19 128 HIS A N 1
ATOM 1034 C CA . HIS A 1 128 ? -4.796 -6.616 4.462 1.00 98.19 128 HIS A CA 1
ATOM 1035 C C . HIS A 1 128 ? -4.806 -5.755 5.721 1.00 98.19 128 HIS A C 1
ATOM 1037 O O . HIS A 1 128 ? -3.965 -5.918 6.604 1.00 98.19 128 HIS A O 1
ATOM 1043 N N . SER A 1 129 ? -5.738 -4.812 5.777 1.00 98.38 129 SER A N 1
ATOM 1044 C CA . SER A 1 129 ? -5.966 -3.947 6.937 1.00 98.38 129 SER A CA 1
ATOM 1045 C C . SER A 1 129 ? -7.306 -3.226 6.816 1.00 98.38 129 SER A C 1
ATOM 1047 O O . SER A 1 129 ? -7.965 -3.282 5.779 1.00 98.38 129 SER A O 1
ATOM 1049 N N . ASN A 1 130 ? -7.710 -2.503 7.856 1.00 98.25 130 ASN A N 1
ATOM 1050 C CA . ASN A 1 130 ? -8.909 -1.663 7.825 1.00 98.25 130 ASN A CA 1
ATOM 1051 C C . ASN A 1 130 ? -8.671 -0.310 7.127 1.00 98.25 130 ASN A C 1
ATOM 1053 O O . ASN A 1 130 ? -9.584 0.294 6.558 1.00 98.25 130 ASN A O 1
ATOM 1057 N N . LYS A 1 131 ? -7.434 0.193 7.194 1.00 98.38 131 LYS A N 1
ATOM 1058 C CA . LYS A 1 131 ? -6.992 1.426 6.537 1.00 98.38 131 LYS A CA 1
ATOM 1059 C C . LYS A 1 131 ? -5.629 1.214 5.886 1.00 98.38 131 LYS A C 1
ATOM 1061 O O . LYS A 1 131 ? -4.739 0.615 6.496 1.00 98.38 131 LYS A O 1
ATOM 1066 N N . ILE A 1 132 ? -5.454 1.751 4.682 1.00 98.44 132 ILE A N 1
ATOM 1067 C CA . ILE A 1 132 ? -4.147 1.909 4.039 1.00 98.44 132 ILE A CA 1
ATOM 1068 C C . ILE A 1 132 ? -3.925 3.389 3.760 1.00 98.44 132 ILE A C 1
ATOM 1070 O O . ILE A 1 132 ? -4.821 4.081 3.283 1.00 98.44 132 ILE A O 1
ATOM 1074 N N . ARG A 1 133 ? -2.725 3.881 4.048 1.00 98.12 133 ARG A N 1
ATOM 1075 C CA . ARG A 1 133 ? -2.265 5.210 3.654 1.00 98.12 133 ARG A CA 1
ATOM 1076 C C . ARG A 1 133 ? -1.006 5.064 2.814 1.00 98.12 133 ARG A C 1
ATOM 1078 O O . ARG A 1 133 ? -0.028 4.507 3.293 1.00 98.12 133 ARG A O 1
ATOM 1085 N N . TYR A 1 134 ? -1.036 5.571 1.591 1.00 96.25 134 TYR A N 1
ATOM 1086 C CA . TYR A 1 134 ? 0.109 5.603 0.692 1.00 96.25 134 TYR A CA 1
ATOM 1087 C C . TYR A 1 134 ? 0.552 7.050 0.468 1.00 96.25 134 TYR A C 1
ATOM 1089 O O . TYR A 1 134 ? -0.216 7.883 -0.017 1.00 96.25 134 TYR A O 1
ATOM 1097 N N . GLU A 1 135 ? 1.787 7.350 0.859 1.00 94.81 135 GLU A N 1
ATOM 1098 C CA . GLU A 1 135 ? 2.425 8.650 0.674 1.00 94.81 135 GLU A CA 1
ATOM 1099 C C . GLU A 1 135 ? 3.406 8.563 -0.491 1.00 94.81 135 GLU A C 1
ATOM 1101 O O . GLU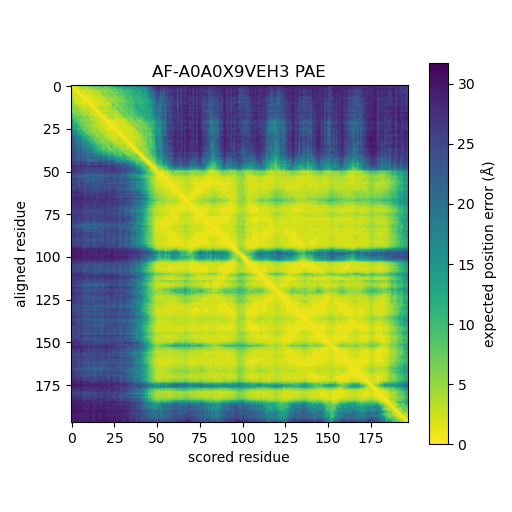 A 1 135 ? 4.477 7.969 -0.365 1.00 94.81 135 GLU A O 1
ATOM 1106 N N . MET A 1 136 ? 3.041 9.151 -1.632 1.00 89.94 136 MET A N 1
ATOM 1107 C CA . MET A 1 136 ? 3.828 9.009 -2.860 1.00 89.94 136 MET A CA 1
ATOM 1108 C C . MET A 1 136 ? 5.185 9.708 -2.783 1.00 89.94 136 MET A C 1
ATOM 1110 O O . MET A 1 136 ? 6.168 9.164 -3.268 1.00 89.94 136 MET A O 1
ATOM 1114 N N . GLU A 1 137 ? 5.252 10.893 -2.166 1.00 90.25 137 GLU A N 1
ATOM 1115 C CA . GLU A 1 137 ? 6.503 11.658 -2.041 1.00 90.25 137 GLU A CA 1
ATOM 1116 C C . GLU A 1 137 ? 7.554 10.902 -1.220 1.00 90.25 137 GLU A C 1
ATOM 1118 O O . GLU A 1 137 ? 8.730 10.883 -1.579 1.00 90.25 137 GLU A O 1
ATOM 1123 N N . ASN A 1 138 ? 7.112 10.263 -0.136 1.00 91.94 138 ASN A N 1
ATOM 1124 C CA . ASN A 1 138 ? 7.979 9.540 0.790 1.00 91.94 138 ASN A CA 1
ATOM 1125 C C . ASN A 1 138 ? 8.188 8.073 0.382 1.00 91.94 138 ASN A C 1
ATOM 1127 O O . ASN A 1 138 ? 9.049 7.401 0.943 1.00 91.94 138 ASN A O 1
ATOM 1131 N N . GLU A 1 139 ? 7.395 7.578 -0.573 1.00 92.12 139 GLU A N 1
ATOM 1132 C CA . GLU A 1 139 ? 7.327 6.172 -0.974 1.00 92.12 139 GLU A CA 1
ATOM 1133 C C . GLU A 1 139 ? 7.044 5.235 0.222 1.00 92.12 139 GLU A C 1
ATOM 1135 O O . GLU A 1 139 ? 7.729 4.231 0.431 1.00 92.12 139 GLU A O 1
ATOM 1140 N N . ILE A 1 140 ? 6.025 5.572 1.027 1.00 95.00 140 ILE A N 1
ATOM 1141 C CA . ILE A 1 140 ? 5.648 4.832 2.247 1.00 95.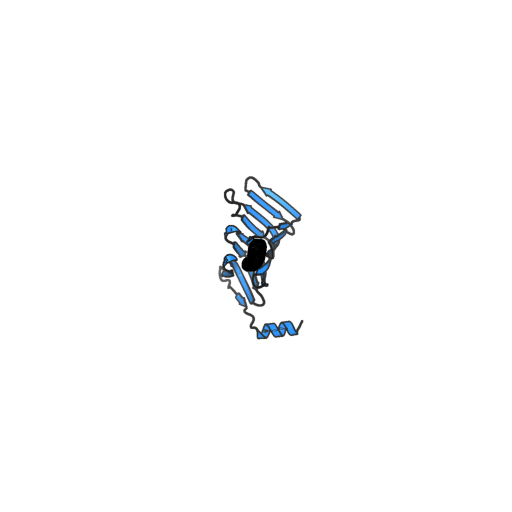00 140 ILE A CA 1
ATOM 1142 C C . ILE A 1 140 ? 4.205 4.329 2.155 1.00 95.00 140 ILE A C 1
ATOM 1144 O O . ILE A 1 140 ? 3.290 5.116 1.905 1.00 95.00 140 ILE A O 1
ATOM 1148 N N . ILE A 1 141 ? 3.989 3.040 2.436 1.00 96.56 141 ILE A N 1
ATOM 1149 C CA . ILE A 1 141 ? 2.660 2.438 2.628 1.00 96.56 141 ILE A CA 1
ATOM 1150 C C . ILE A 1 141 ? 2.475 2.103 4.109 1.00 96.56 141 ILE A C 1
ATOM 1152 O O . ILE A 1 141 ? 3.288 1.405 4.702 1.00 96.56 141 ILE A O 1
ATOM 1156 N N . ILE A 1 142 ? 1.386 2.572 4.710 1.00 98.25 142 ILE A N 1
ATOM 1157 C CA . ILE A 1 142 ? 1.043 2.332 6.113 1.00 98.25 142 ILE A CA 1
ATOM 1158 C C . ILE A 1 142 ? -0.278 1.574 6.162 1.00 98.25 142 ILE A C 1
ATOM 1160 O O . ILE A 1 142 ? -1.315 2.094 5.751 1.00 98.25 142 ILE A O 1
ATOM 1164 N N . LEU A 1 143 ? -0.247 0.366 6.709 1.00 98.25 143 LEU A N 1
ATOM 1165 C CA . LEU A 1 143 ? -1.413 -0.435 7.045 1.00 98.25 143 LEU A CA 1
ATOM 1166 C C . LEU A 1 143 ? -1.784 -0.173 8.501 1.00 98.25 143 LEU A C 1
ATOM 1168 O O . LEU A 1 143 ? -0.910 -0.193 9.367 1.00 98.25 143 LEU A O 1
ATOM 1172 N N . LYS A 1 144 ? -3.068 0.053 8.787 1.00 97.50 144 LYS A N 1
ATOM 1173 C CA . LYS A 1 144 ? -3.560 0.270 10.151 1.00 97.50 144 LYS A CA 1
ATOM 1174 C C . LYS A 1 144 ? -4.884 -0.446 10.403 1.00 97.50 144 LYS A C 1
ATOM 1176 O O . LYS A 1 144 ? -5.786 -0.384 9.568 1.00 97.50 144 LYS A O 1
ATOM 1181 N N . GLY A 1 145 ? -4.997 -1.030 11.595 1.00 95.44 145 GLY A N 1
ATOM 1182 C CA . GLY A 1 145 ? -6.151 -1.799 12.058 1.00 95.44 145 GLY A CA 1
ATOM 1183 C C . GLY A 1 145 ? -6.176 -3.177 11.410 1.00 95.44 145 GLY A C 1
ATOM 1184 O O . GLY A 1 145 ? -6.219 -3.262 10.184 1.00 95.44 145 GLY A O 1
ATOM 1185 N N . ASN A 1 146 ? -6.108 -4.230 12.232 1.00 94.69 146 ASN A N 1
ATOM 1186 C CA . ASN A 1 146 ? -5.955 -5.621 11.787 1.00 94.69 146 ASN A CA 1
ATOM 1187 C C . ASN A 1 146 ? -4.896 -5.751 10.678 1.00 94.69 146 ASN A C 1
ATOM 1189 O O . ASN A 1 146 ? -5.153 -6.343 9.630 1.00 94.69 146 ASN A O 1
ATOM 1193 N N . ALA A 1 147 ? -3.744 -5.092 10.857 1.00 97.69 147 ALA A N 1
ATOM 1194 C CA . ALA A 1 147 ? -2.741 -5.009 9.811 1.00 97.69 147 ALA A CA 1
ATOM 1195 C C . ALA A 1 147 ? -2.015 -6.349 9.695 1.00 97.69 147 ALA A C 1
ATOM 1197 O O . ALA A 1 147 ? -1.415 -6.837 10.652 1.00 97.69 147 ALA A O 1
ATOM 1198 N N . TYR A 1 148 ? -2.054 -6.912 8.496 1.00 98.00 148 TYR A N 1
ATOM 1199 C CA . TYR A 1 148 ? -1.388 -8.148 8.131 1.00 98.00 148 TYR A CA 1
ATOM 1200 C C . TYR A 1 148 ? -0.557 -7.930 6.877 1.00 98.00 148 TYR A C 1
ATOM 1202 O O . TYR A 1 148 ? -1.029 -7.335 5.904 1.00 98.00 148 TYR A O 1
ATOM 1210 N N . LEU A 1 149 ? 0.659 -8.463 6.871 1.00 97.31 149 LEU A N 1
ATOM 1211 C CA . LEU A 1 149 ? 1.539 -8.464 5.712 1.00 97.31 149 LEU A CA 1
ATOM 1212 C C . LEU A 1 149 ? 2.189 -9.840 5.572 1.00 97.31 149 LEU A C 1
ATOM 1214 O O . LEU A 1 149 ? 2.699 -10.390 6.541 1.00 97.31 149 LEU A O 1
ATOM 1218 N N . LYS A 1 150 ? 2.175 -10.394 4.361 1.00 95.38 150 LYS A N 1
ATOM 1219 C CA . LYS A 1 150 ? 2.805 -11.659 3.986 1.00 95.38 150 LYS A CA 1
ATOM 1220 C C . LYS A 1 150 ? 3.771 -11.425 2.834 1.00 95.38 150 LYS A C 1
ATOM 1222 O O . LYS A 1 150 ? 3.390 -10.841 1.820 1.00 95.38 150 LYS A O 1
ATOM 1227 N N . GLN A 1 151 ? 4.992 -11.920 2.978 1.00 91.06 151 GLN A N 1
ATOM 1228 C CA . GLN A 1 151 ? 6.002 -11.947 1.927 1.00 91.06 151 GLN A CA 1
ATOM 1229 C C . GLN A 1 151 ? 6.515 -13.379 1.810 1.00 91.06 151 GLN A C 1
ATOM 1231 O O . GLN A 1 151 ? 7.047 -13.922 2.779 1.00 91.06 151 GLN A O 1
ATOM 1236 N N . LEU A 1 152 ? 6.342 -13.988 0.633 1.00 86.25 152 LEU A N 1
ATOM 1237 C CA . LEU A 1 152 ? 6.547 -15.430 0.446 1.00 86.25 152 LEU A CA 1
ATOM 1238 C C . LEU A 1 152 ? 5.729 -16.213 1.484 1.00 86.25 152 LEU A C 1
ATOM 1240 O O . LEU A 1 152 ? 4.507 -16.084 1.489 1.00 86.25 152 LEU A O 1
ATOM 1244 N N . ASP A 1 153 ? 6.376 -16.952 2.383 1.00 86.00 153 ASP A N 1
ATOM 1245 C CA . ASP A 1 153 ? 5.722 -17.717 3.448 1.00 86.00 153 ASP A CA 1
ATOM 1246 C C . ASP A 1 153 ? 5.820 -17.079 4.838 1.00 86.00 153 ASP A C 1
ATOM 1248 O O . ASP A 1 153 ? 5.175 -17.538 5.782 1.00 86.00 153 ASP A O 1
ATOM 1252 N N . ASN A 1 154 ? 6.548 -15.970 4.952 1.00 91.56 154 ASN A N 1
ATOM 1253 C CA . ASN A 1 154 ? 6.654 -15.213 6.190 1.00 91.56 154 ASN A CA 1
ATOM 1254 C C . ASN A 1 154 ? 5.481 -14.249 6.318 1.00 91.56 154 ASN A C 1
ATOM 1256 O O . ASN A 1 154 ? 5.035 -13.666 5.327 1.00 91.56 154 ASN A O 1
ATOM 1260 N N . ASN A 1 155 ? 4.994 -14.044 7.538 1.00 95.81 155 ASN A N 1
ATOM 1261 C CA . ASN A 1 155 ? 3.925 -13.086 7.782 1.00 95.81 155 ASN A CA 1
ATOM 1262 C C . ASN A 1 155 ? 4.087 -12.319 9.092 1.00 95.81 155 ASN A C 1
ATOM 1264 O O . ASN A 1 155 ? 4.759 -12.769 10.015 1.00 95.81 155 ASN A O 1
ATOM 1268 N N . ILE A 1 156 ? 3.474 -11.139 9.127 1.00 97.62 156 ILE A N 1
ATOM 1269 C CA . ILE A 1 156 ? 3.490 -10.193 10.236 1.00 97.62 156 ILE A CA 1
ATOM 1270 C C . ILE A 1 156 ? 2.050 -9.750 10.490 1.00 97.62 156 ILE A C 1
ATOM 1272 O O . ILE A 1 156 ? 1.362 -9.335 9.557 1.00 97.62 156 ILE A O 1
ATOM 1276 N N . THR A 1 157 ? 1.617 -9.785 11.748 1.00 97.88 157 THR A N 1
ATOM 1277 C CA . THR A 1 157 ? 0.375 -9.163 12.231 1.00 97.88 157 THR A CA 1
ATOM 1278 C C . THR A 1 157 ? 0.696 -8.104 13.280 1.00 97.88 157 THR A C 1
ATOM 1280 O O . THR A 1 157 ? 1.463 -8.377 14.208 1.00 97.88 157 THR A O 1
ATOM 1283 N N . ALA A 1 158 ? 0.088 -6.926 13.167 1.00 98.06 158 ALA A N 1
ATOM 1284 C CA . ALA A 1 158 ? 0.234 -5.833 14.128 1.00 98.06 158 ALA A CA 1
ATOM 1285 C C . ALA A 1 158 ? -0.954 -4.856 14.060 1.00 98.06 158 ALA A C 1
ATOM 1287 O O . ALA A 1 158 ? -1.798 -4.946 13.166 1.00 98.06 158 ALA A O 1
ATOM 1288 N N . ASP A 1 159 ? -0.999 -3.866 14.956 1.00 97.44 159 ASP A N 1
ATOM 1289 C CA . ASP A 1 159 ? -1.974 -2.769 14.828 1.00 97.44 159 ASP A CA 1
ATOM 1290 C C . ASP A 1 159 ? -1.612 -1.815 13.681 1.00 97.44 159 ASP A C 1
ATOM 1292 O O . ASP A 1 159 ? -2.496 -1.244 13.028 1.00 97.44 159 ASP A O 1
ATOM 1296 N N . LYS A 1 160 ? -0.309 -1.641 13.426 1.00 97.81 160 LYS A N 1
ATOM 1297 C CA . LYS A 1 160 ? 0.241 -0.808 12.357 1.00 97.81 160 LYS A CA 1
ATOM 1298 C C . LYS A 1 160 ? 1.459 -1.476 11.720 1.00 97.81 160 LYS A C 1
ATOM 1300 O O . LYS A 1 160 ? 2.390 -1.861 12.422 1.00 97.81 160 LYS A O 1
ATOM 1305 N N . ILE A 1 161 ? 1.488 -1.533 10.391 1.00 98.25 161 ILE A N 1
ATOM 1306 C CA . ILE A 1 161 ? 2.656 -1.961 9.609 1.00 98.25 161 ILE A CA 1
ATOM 1307 C C . ILE A 1 161 ? 3.020 -0.839 8.633 1.00 98.25 161 ILE A C 1
ATOM 1309 O O . ILE A 1 161 ? 2.178 -0.397 7.857 1.00 98.25 161 ILE A O 1
ATOM 1313 N N . THR A 1 162 ? 4.266 -0.383 8.666 1.00 98.06 162 THR A N 1
ATOM 1314 C CA . THR A 1 162 ? 4.832 0.632 7.773 1.00 98.06 162 THR A CA 1
ATOM 1315 C C . THR A 1 162 ? 5.815 -0.035 6.817 1.00 98.06 162 THR A C 1
ATOM 1317 O O . THR A 1 162 ? 6.798 -0.627 7.252 1.00 98.06 162 THR A O 1
ATOM 1320 N N . TYR A 1 163 ? 5.577 0.084 5.514 1.00 95.62 163 TYR A N 1
ATOM 1321 C CA . TYR A 1 163 ? 6.477 -0.364 4.458 1.00 95.62 163 TYR A CA 1
ATOM 1322 C C . TYR A 1 163 ? 7.134 0.839 3.775 1.00 95.62 163 TYR A C 1
ATOM 1324 O O . TYR A 1 163 ? 6.459 1.655 3.145 1.00 95.62 163 TYR A O 1
ATOM 1332 N N . LEU A 1 164 ? 8.455 0.944 3.913 1.00 94.50 164 LEU A N 1
ATOM 1333 C CA . LEU A 1 164 ? 9.296 1.941 3.265 1.00 94.50 164 LEU A CA 1
ATOM 1334 C C . LEU A 1 164 ? 9.794 1.363 1.935 1.00 94.50 164 LEU A C 1
ATOM 1336 O O . LEU A 1 164 ? 10.759 0.596 1.912 1.00 94.50 164 LEU A O 1
ATOM 1340 N N . ILE A 1 165 ? 9.142 1.727 0.828 1.00 90.12 165 ILE A N 1
ATOM 1341 C CA . ILE A 1 165 ? 9.396 1.141 -0.501 1.00 90.12 165 ILE A CA 1
ATOM 1342 C C . ILE A 1 165 ? 10.838 1.417 -0.942 1.00 90.12 165 ILE A C 1
ATOM 1344 O O . ILE A 1 165 ? 11.535 0.507 -1.388 1.00 90.12 165 ILE A O 1
ATOM 1348 N N . LYS A 1 166 ? 11.317 2.655 -0.755 1.00 87.69 166 LYS A N 1
ATOM 1349 C CA . L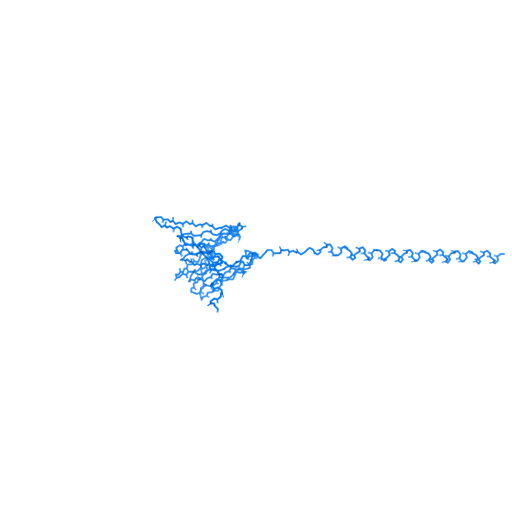YS A 1 166 ? 12.650 3.102 -1.191 1.00 87.69 166 LYS A CA 1
ATOM 1350 C C . LYS A 1 166 ? 13.796 2.252 -0.637 1.00 87.69 166 LYS A C 1
ATOM 1352 O O . LYS A 1 166 ? 14.767 1.989 -1.339 1.00 87.69 166 LYS A O 1
ATOM 1357 N N . THR A 1 167 ? 13.698 1.862 0.632 1.00 90.62 167 THR A N 1
ATOM 1358 C CA . THR A 1 167 ? 14.727 1.096 1.356 1.00 90.62 167 THR A CA 1
ATOM 1359 C C . THR A 1 167 ? 14.351 -0.369 1.538 1.00 90.62 167 THR A C 1
ATOM 1361 O O . THR A 1 167 ? 15.093 -1.119 2.166 1.00 90.62 167 THR A O 1
ATOM 1364 N N . ASN A 1 168 ? 13.201 -0.774 1.000 1.00 87.62 168 ASN A N 1
ATOM 1365 C CA . ASN A 1 168 ? 12.625 -2.099 1.153 1.00 87.62 168 ASN A CA 1
ATOM 1366 C C . ASN A 1 168 ? 12.521 -2.575 2.618 1.00 87.62 168 ASN A C 1
ATOM 1368 O O . ASN A 1 168 ? 12.769 -3.741 2.921 1.00 87.62 168 ASN A O 1
ATOM 1372 N N . LYS A 1 169 ? 12.178 -1.662 3.536 1.00 92.50 169 LYS A N 1
ATOM 1373 C CA . LYS A 1 169 ? 12.131 -1.918 4.985 1.00 92.50 169 LYS A CA 1
ATOM 1374 C C . LYS A 1 169 ? 10.688 -2.008 5.479 1.00 92.50 169 LYS A C 1
ATOM 1376 O O . LYS A 1 169 ? 9.856 -1.191 5.095 1.00 92.50 169 LYS A O 1
ATOM 1381 N N . ILE A 1 170 ? 10.403 -2.968 6.358 1.00 95.00 170 ILE A N 1
ATOM 1382 C CA . ILE A 1 170 ? 9.101 -3.126 7.018 1.00 95.00 170 ILE A CA 1
ATOM 1383 C C . ILE A 1 170 ? 9.271 -2.896 8.520 1.00 95.00 170 ILE A C 1
ATOM 1385 O O . ILE A 1 170 ? 10.164 -3.464 9.145 1.00 95.00 170 ILE A O 1
ATOM 1389 N N . GLU A 1 171 ? 8.402 -2.072 9.095 1.00 97.19 171 GLU A N 1
ATOM 1390 C CA . GLU A 1 171 ? 8.333 -1.789 10.528 1.00 97.19 171 GLU A CA 1
ATOM 1391 C C . GLU A 1 171 ? 6.924 -2.098 11.030 1.00 97.19 171 GLU A C 1
ATOM 1393 O O . GLU A 1 171 ? 5.941 -1.686 10.419 1.00 97.19 171 GLU A O 1
ATOM 1398 N N . ALA A 1 172 ? 6.808 -2.815 12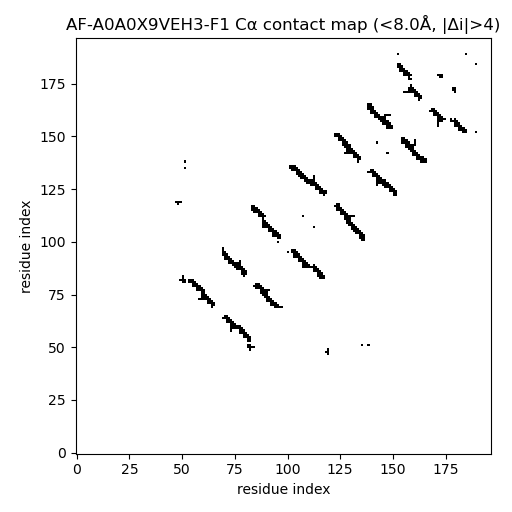.143 1.00 97.56 172 ALA A N 1
ATOM 1399 C CA . ALA A 1 172 ? 5.525 -3.187 12.725 1.00 97.56 172 ALA A CA 1
ATOM 1400 C C . ALA A 1 172 ? 5.448 -2.714 14.176 1.00 97.56 172 ALA A C 1
ATOM 1402 O O . ALA A 1 172 ? 6.419 -2.816 14.924 1.00 97.56 172 ALA A O 1
ATOM 1403 N N . LEU A 1 173 ? 4.295 -2.172 14.554 1.00 97.06 173 LEU A N 1
ATOM 1404 C CA . LEU A 1 173 ? 4.033 -1.607 15.871 1.00 97.06 173 LEU A CA 1
ATOM 1405 C C . LEU A 1 173 ? 2.621 -1.997 16.308 1.00 97.06 173 LEU A C 1
ATOM 1407 O O . LEU A 1 173 ? 1.678 -1.909 15.518 1.00 97.06 173 LEU A O 1
ATOM 1411 N N . SER A 1 174 ? 2.489 -2.388 17.570 1.00 95.81 174 SER A N 1
ATOM 1412 C CA . SER A 1 174 ? 1.204 -2.619 18.227 1.00 95.81 174 SER A CA 1
ATOM 1413 C C . SER A 1 174 ? 1.107 -1.729 19.463 1.00 95.81 174 SER A C 1
ATOM 1415 O O . SER A 1 174 ? 2.101 -1.528 20.161 1.00 95.81 174 SER A O 1
ATOM 1417 N N . ASP A 1 175 ? -0.077 -1.176 19.700 1.00 89.50 175 ASP A N 1
ATOM 1418 C CA . ASP A 1 175 ? -0.365 -0.258 20.797 1.00 89.50 175 ASP A CA 1
ATOM 1419 C C . ASP A 1 175 ? -1.101 -1.000 21.934 1.00 89.50 175 ASP A C 1
ATOM 1421 O O . ASP A 1 175 ? -1.643 -2.089 21.756 1.00 89.50 175 ASP A O 1
ATOM 1425 N N . LYS A 1 176 ? -1.170 -0.386 23.125 1.00 81.12 176 LYS A N 1
ATOM 1426 C CA . LYS A 1 176 ? -2.131 -0.733 24.199 1.00 81.12 176 LYS A CA 1
ATOM 1427 C C . LYS A 1 176 ? -2.222 -2.230 24.570 1.00 81.12 176 LYS A C 1
ATOM 1429 O O . LYS A 1 176 ? -3.313 -2.765 24.727 1.00 81.12 176 LYS A O 1
ATOM 1434 N N . GLY A 1 177 ? -1.083 -2.897 24.752 1.00 82.94 177 GLY A N 1
ATOM 1435 C CA . GLY A 1 177 ? -1.033 -4.288 25.230 1.00 82.94 177 GLY A CA 1
ATOM 1436 C C . GLY A 1 177 ? -1.178 -5.354 24.138 1.00 82.94 177 GLY A C 1
ATOM 1437 O O . GLY A 1 177 ? -0.949 -6.531 24.418 1.00 82.94 177 GLY A O 1
ATOM 1438 N N . ASN A 1 178 ? -1.463 -4.964 22.893 1.00 92.69 178 ASN A N 1
ATOM 1439 C CA . ASN A 1 178 ? -1.357 -5.863 21.748 1.00 92.69 178 ASN A CA 1
ATOM 1440 C C . ASN A 1 178 ? 0.113 -6.166 21.431 1.00 92.69 178 ASN A C 1
ATOM 1442 O O . ASN A 1 178 ? 1.027 -5.419 21.784 1.00 92.69 178 ASN A O 1
ATOM 1446 N N . ARG A 1 179 ? 0.352 -7.273 20.723 1.00 95.50 179 ARG A N 1
ATOM 1447 C CA . ARG A 1 179 ? 1.699 -7.712 20.340 1.00 95.50 179 ARG A CA 1
ATOM 1448 C C . ARG A 1 179 ? 1.857 -7.702 18.830 1.00 95.50 179 ARG A C 1
ATOM 1450 O O . ARG A 1 179 ? 0.908 -7.961 18.094 1.00 95.50 179 ARG A O 1
ATOM 1457 N N . VAL A 1 180 ? 3.071 -7.422 18.377 1.00 97.75 180 VAL A N 1
ATOM 1458 C CA . VAL A 1 180 ? 3.477 -7.762 17.015 1.00 97.75 180 VAL A CA 1
ATOM 1459 C C . VAL A 1 180 ? 3.753 -9.261 16.999 1.00 97.75 180 VAL A C 1
ATOM 1461 O O . VAL A 1 180 ? 4.504 -9.753 17.841 1.00 97.75 180 VAL A O 1
ATOM 1464 N N . THR A 1 181 ? 3.152 -9.978 16.054 1.00 97.44 181 THR A N 1
ATOM 1465 C CA . THR A 1 181 ? 3.449 -11.399 15.830 1.00 97.44 181 THR A CA 1
ATOM 1466 C C . THR A 1 181 ? 4.054 -11.553 14.449 1.00 97.44 181 THR A C 1
ATOM 1468 O O . THR A 1 181 ? 3.484 -11.082 13.468 1.00 97.44 181 THR A O 1
ATOM 1471 N N . THR A 1 182 ? 5.199 -12.223 14.382 1.00 97.00 182 THR A N 1
ATOM 1472 C CA . THR A 1 182 ? 5.887 -12.548 13.133 1.00 97.00 182 THR A CA 1
ATOM 1473 C C . THR A 1 182 ? 6.052 -14.055 13.061 1.00 97.00 182 THR A C 1
ATOM 1475 O O . THR A 1 182 ? 6.617 -14.656 13.972 1.00 97.00 182 THR A O 1
ATOM 1478 N N . ILE A 1 183 ? 5.581 -14.661 11.977 1.00 94.56 183 ILE A N 1
ATOM 1479 C CA . ILE A 1 183 ? 5.790 -16.077 11.688 1.00 94.56 183 ILE A CA 1
ATOM 1480 C C . ILE A 1 183 ? 6.820 -16.165 10.570 1.00 94.56 183 ILE A C 1
ATOM 1482 O O . ILE A 1 183 ? 6.585 -15.685 9.458 1.00 94.56 183 ILE A O 1
ATOM 1486 N N . LEU A 1 184 ? 7.958 -16.779 10.884 1.00 92.25 184 LEU A N 1
ATOM 1487 C CA . LEU A 1 184 ? 8.996 -17.125 9.923 1.00 92.25 184 LEU A CA 1
ATOM 1488 C C . LEU A 1 184 ? 8.835 -18.599 9.580 1.00 92.25 184 LEU A C 1
ATOM 1490 O O . LEU A 1 184 ? 9.004 -19.451 10.453 1.00 92.25 184 LEU A O 1
ATOM 1494 N N . LEU A 1 185 ? 8.474 -18.902 8.334 1.00 86.81 185 LEU A N 1
ATOM 1495 C CA . LEU A 1 185 ? 8.359 -20.293 7.920 1.00 86.81 185 LEU A CA 1
ATOM 1496 C C . LEU A 1 185 ? 9.757 -20.796 7.526 1.00 86.81 185 LEU A C 1
ATOM 1498 O O . LEU A 1 185 ? 10.369 -20.198 6.643 1.00 86.81 185 LEU A O 1
ATOM 1502 N N . PRO A 1 186 ? 10.291 -21.860 8.147 1.00 82.19 186 PRO A N 1
ATOM 1503 C CA . PRO A 1 186 ? 11.554 -22.456 7.732 1.00 82.19 186 PRO A CA 1
ATOM 1504 C C . PRO A 1 186 ? 11.40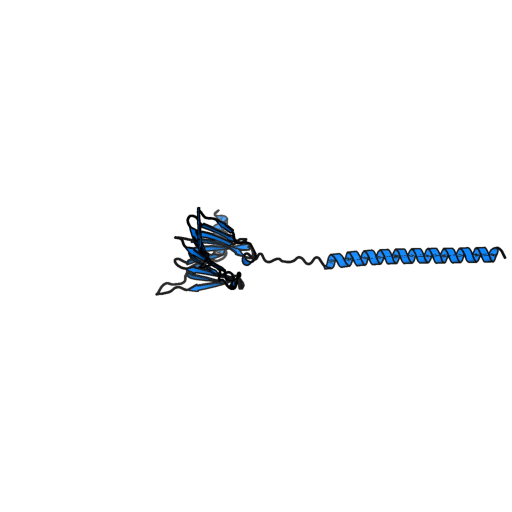4 -23.186 6.390 1.00 82.19 186 PRO A C 1
ATOM 1506 O O . PRO A 1 186 ? 10.335 -23.707 6.065 1.00 82.19 186 PRO A O 1
ATOM 1509 N N . TYR A 1 187 ? 12.498 -23.259 5.631 1.00 73.12 187 TYR A N 1
ATOM 1510 C CA . TYR A 1 187 ? 12.531 -23.811 4.272 1.00 73.12 187 TYR A CA 1
ATOM 1511 C C . TYR A 1 187 ? 11.983 -25.245 4.173 1.00 73.12 187 TYR A C 1
ATOM 1513 O O . TYR A 1 187 ? 11.226 -25.559 3.257 1.00 73.12 187 TYR A O 1
ATOM 1521 N N . GLN A 1 188 ? 12.246 -26.101 5.169 1.00 69.94 188 GLN A N 1
ATOM 1522 C CA . GLN A 1 188 ? 11.781 -27.495 5.143 1.00 69.94 188 GLN A CA 1
ATOM 1523 C C . GLN A 1 188 ? 10.247 -27.627 5.162 1.00 69.94 188 GLN A C 1
ATOM 1525 O O . GLN A 1 188 ? 9.692 -28.587 4.629 1.00 69.94 188 GLN A O 1
ATOM 1530 N N . LEU A 1 189 ? 9.540 -26.670 5.775 1.00 66.25 189 LEU A N 1
ATOM 1531 C CA . LEU A 1 189 ? 8.074 -26.668 5.799 1.00 66.25 189 LEU A CA 1
ATOM 1532 C C . LEU A 1 189 ? 7.473 -26.124 4.494 1.00 66.25 189 LEU A C 1
ATOM 1534 O O . LEU A 1 189 ? 6.326 -26.435 4.186 1.00 66.25 189 LEU A O 1
ATOM 1538 N N . GLN A 1 190 ? 8.242 -25.361 3.715 1.00 60.72 190 GLN A N 1
ATOM 1539 C CA . GLN A 1 190 ? 7.814 -24.787 2.437 1.00 60.72 190 GLN A CA 1
ATOM 1540 C C . GLN A 1 190 ? 7.779 -25.859 1.338 1.00 60.72 190 GLN A C 1
ATOM 1542 O O . GLN A 1 190 ? 6.772 -25.989 0.643 1.00 60.72 190 GLN A O 1
ATOM 1547 N N . GLU A 1 191 ? 8.818 -26.700 1.240 1.00 61.12 191 GLU A N 1
ATOM 1548 C CA . GLU A 1 191 ? 8.862 -27.819 0.281 1.00 61.12 191 GLU A CA 1
ATOM 1549 C C . GLU A 1 191 ? 7.720 -28.816 0.511 1.00 61.12 191 GLU A C 1
ATOM 1551 O O . GLU A 1 191 ? 7.052 -29.235 -0.434 1.00 61.12 191 GLU A O 1
ATOM 1556 N N . LYS A 1 192 ? 7.413 -29.137 1.774 1.00 60.31 192 LYS A N 1
ATOM 1557 C CA . LYS A 1 192 ? 6.322 -30.062 2.112 1.00 60.31 192 LYS A CA 1
ATOM 1558 C C . LYS A 1 192 ? 4.944 -29.543 1.675 1.00 60.31 192 LYS A C 1
ATOM 1560 O O . LYS A 1 192 ? 4.093 -30.345 1.307 1.00 60.31 192 LYS A O 1
ATOM 1565 N N . ILE A 1 193 ? 4.728 -28.224 1.685 1.00 61.03 193 ILE A N 1
ATOM 1566 C CA . ILE A 1 193 ? 3.485 -27.592 1.203 1.00 61.03 193 ILE A CA 1
ATOM 1567 C C . ILE A 1 193 ? 3.401 -27.631 -0.331 1.00 61.03 193 ILE A C 1
ATOM 1569 O O . ILE A 1 193 ? 2.309 -27.785 -0.874 1.00 61.03 193 ILE A O 1
ATOM 1573 N N . LEU A 1 194 ? 4.532 -27.504 -1.031 1.00 60.41 194 LEU A N 1
ATOM 1574 C CA . LEU A 1 194 ? 4.588 -27.564 -2.496 1.00 60.41 194 LEU A CA 1
ATOM 1575 C C . LEU A 1 194 ? 4.377 -28.982 -3.042 1.00 60.41 194 LEU A C 1
ATOM 1577 O O . LEU A 1 194 ? 3.825 -29.125 -4.123 1.00 60.41 194 LEU A O 1
ATOM 1581 N N . ILE A 1 195 ? 4.760 -30.015 -2.288 1.00 60.31 195 ILE A N 1
ATOM 1582 C CA . ILE A 1 195 ? 4.568 -31.427 -2.669 1.00 60.31 195 ILE A CA 1
ATOM 1583 C C . ILE A 1 195 ? 3.110 -31.895 -2.447 1.00 60.31 195 ILE A C 1
ATOM 1585 O O . ILE A 1 195 ? 2.705 -32.932 -2.960 1.00 60.31 195 ILE A O 1
ATOM 1589 N N . GLN A 1 196 ? 2.303 -31.143 -1.688 1.00 50.50 196 GLN A N 1
ATOM 1590 C CA . GLN A 1 196 ? 0.915 -31.497 -1.342 1.00 50.50 196 GLN A CA 1
ATOM 1591 C C . GLN A 1 196 ? -0.158 -30.761 -2.168 1.00 50.50 196 GLN A C 1
ATOM 1593 O O . GLN A 1 196 ? -1.346 -30.906 -1.876 1.00 50.50 196 GLN A O 1
ATOM 1598 N N . LYS A 1 197 ? 0.235 -29.963 -3.164 1.00 44.62 197 LYS A N 1
ATOM 1599 C CA . LYS A 1 197 ? -0.669 -29.301 -4.117 1.00 44.62 197 LYS A CA 1
ATOM 1600 C C . LYS A 1 197 ? -0.568 -29.941 -5.489 1.00 44.62 197 LYS A C 1
ATOM 1602 O O . LYS A 1 197 ? -1.617 -29.962 -6.165 1.00 44.62 197 LYS A O 1
#

Organism: NCBI:txid634113

Sequence (197 aa):
MLKLITKYQIIKKSKRNANNKIILLIKKYIKLMVISLILVLSSPTLALKYDTKQPIQINSVKQSLDLEKNVIIFTKNVFIKQGSLNIRADKVVVTRQKKNTKKIVIEAYGTPIFFYQLQNDDKLIKGHSNKIRYEMENEIIILKGNAYLKQLDNNITADKITYLIKTNKIEALSDKGNRVTTILLPYQLQEKILIQK

Nearest PDB structures (foldseek):
  2r1a-assembly2_G  TM=9.678E-01  e=1.909E-15  Escherichia coli K-12
  2r1a-assembly1_B  TM=9.525E-01  e=4.475E-15  Escherichia coli K-12
  7zax-assembly1_A  TM=8.754E-01  e=1.562E-12  Klebsiella pneumoniae
  8gak-assembly1_A  TM=7.950E-01  e=4.018E-11  Escherichia coli
  8bss-assembly1_A  TM=7.996E-01  e=3.612E-11  Escherichia coli K-12

Radius of gyration: 32.87 Å; Cα contacts (8 Å, |Δi|>4): 360; chains: 1; bounding box: 82×56×101 Å

Solvent-accessible surface area (backbone atoms only — not comparable to full-atom values): 10497 Å² total; per-residue (Å²): 115,71,71,58,57,53,53,52,52,52,53,52,51,51,54,52,53,53,52,54,51,51,53,52,52,53,54,51,52,52,52,52,51,55,56,57,58,60,62,73,72,66,67,81,75,84,73,73,69,56,35,91,78,39,70,77,46,76,48,51,79,40,77,49,78,41,78,91,75,36,35,39,38,34,31,49,71,23,39,39,39,22,70,59,36,36,38,40,25,41,29,36,39,37,38,45,46,94,90,40,91,60,46,36,35,38,40,34,33,30,92,65,20,42,38,38,32,55,43,79,83,70,49,49,37,37,33,34,13,37,29,40,39,38,34,60,67,77,36,33,41,36,30,31,41,75,11,35,41,32,47,80,77,29,37,40,38,18,44,28,35,38,37,35,60,87,78,72,42,78,49,74,44,38,63,96,86,52,64,66,46,72,49,78,63,58,70,77,62,51,56,58,55,64,76,75,111

InterPro domains:
  IPR005653 Organic solvent tolerance-like, N-terminal [PF03968] (57-168)
  IPR014340 Lipopolysaccharide export system protein LptA [MF_01914] (32-187)
  IPR014340 Lipopolysaccharide export system protein LptA [TIGR03002] (47-186)
  IPR052037 Lipopolysaccharide export system LptA [PTHR36504] (28-192)

Mean predicted aligned error: 12.31 Å

pLDDT: mean 86.01, std 12.89, range [44.62, 98.62]

Foldseek 3Di:
DVVVVVVVVVVVVVVVVVVVVVVVVVVVVVVVVVVVVVVVPPDPPPPQQDLLPFDKDKDAPDWDADPVQQKIKGAAFIWIDGRQKIKTAGMKIWGADPPDNQFIKIKGAHPKMKIWGQGSVRWIKIWIARMWIAGSNQRKIKHAHQTKMDTLHKIKTERMWMARNVVRDIDHDHDDPDDIDIDDDDPVVVVVVVVVD